Protein AF-A0A7V4ZEC0-F1 (afdb_monomer_lite)

Secondary structure (DSSP, 8-state):
---------------------TTSTTTHHHHHHHHTTS--HHHHHHHHHHHHHHHHHHHHHHHHHHHS-HHHHHHHHHHHHHHHHHHHHTS-GGGG-SS--HHHHHHTT-TTTHHHHHHHHHHHHHHHHHHSPTTSGGGSHHHHHHHHHHHHHHHHHHHHHHHHHHHH-S-SSGGGS-THHHHHHHH-HHHHHHHHHHHHHHHHHHHHHHHHHHHHHHHHHHHHHHHTT-

Foldseek 3Di:
DDDDDDDDDDDDDDPDPPDPPPDPPPPVVVVVVLVVQFDALVVLLVLLVVCLVVVLVVQLVVVCVVPVDNVVSCLLSVLLSLLLCCCSQPVDLCLLDPDQHPNLVVLCVPDPRSVVVSVVSCVLSVVVSVVDDRVPLLLQLLSVLVVSVVSVVVVCQVVVQVVCCVPPNHDPDPVPGPCVVVVCCVVCVSSVVSSSNSSSVSSVSNSVSRVCRSVVVVVVVVVCVVVVVD

pLDDT: mean 80.31, std 18.39, range [37.78, 98.38]

Structure (mmCIF, N/CA/C/O backbone):
data_AF-A0A7V4ZEC0-F1
#
_entry.id   AF-A0A7V4ZEC0-F1
#
loop_
_atom_site.group_PDB
_atom_site.id
_atom_site.type_symbol
_atom_site.label_atom_id
_atom_site.label_alt_id
_atom_site.label_comp_id
_atom_site.label_asym_id
_atom_site.label_entity_id
_atom_site.label_seq_id
_atom_site.pdbx_PDB_ins_code
_atom_site.Cartn_x
_atom_site.Cartn_y
_atom_site.Cartn_z
_atom_site.occupancy
_atom_site.B_iso_or_equiv
_atom_site.auth_seq_id
_atom_site.auth_comp_id
_atom_site.auth_asym_id
_atom_site.auth_atom_id
_atom_site.pdbx_PDB_model_num
ATOM 1 N N . MET A 1 1 ? -43.867 71.717 30.736 1.00 37.78 1 MET A N 1
ATOM 2 C CA . MET A 1 1 ? -44.108 71.552 29.288 1.00 37.78 1 MET A CA 1
ATOM 3 C C . MET A 1 1 ? -43.409 70.251 28.929 1.00 37.78 1 MET A C 1
ATOM 5 O O . MET A 1 1 ? -42.213 70.203 29.151 1.00 37.78 1 MET A O 1
ATOM 9 N N . GLU A 1 2 ? -44.020 69.117 28.600 1.00 39.91 2 GLU A N 1
ATOM 10 C CA . GLU A 1 2 ? -45.334 68.719 28.062 1.00 39.91 2 GLU A CA 1
ATOM 11 C C . GLU A 1 2 ? -45.609 67.288 28.6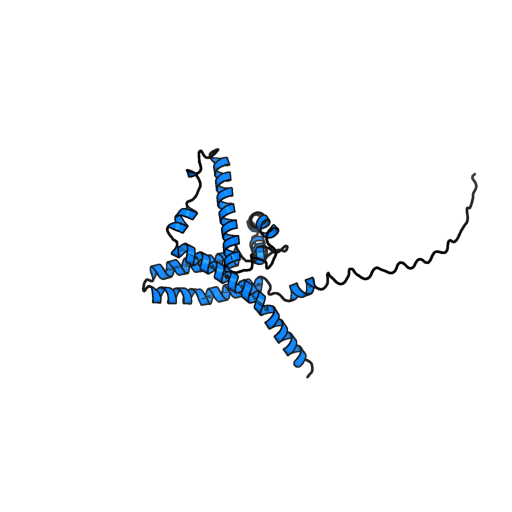04 1.00 39.91 2 GLU A C 1
ATOM 13 O O . GLU A 1 2 ? -44.699 66.469 28.660 1.00 39.91 2 GLU A O 1
ATOM 18 N N . THR A 1 3 ? -46.668 67.076 29.392 1.00 44.31 3 THR A N 1
ATOM 19 C CA . THR A 1 3 ? -47.901 66.308 29.074 1.00 44.31 3 THR A CA 1
ATOM 20 C C . THR A 1 3 ? -47.755 64.852 28.574 1.00 44.31 3 THR A C 1
ATOM 22 O O . THR A 1 3 ? -47.354 64.597 27.447 1.00 44.31 3 THR A O 1
ATOM 25 N N . CYS A 1 4 ? -48.217 63.937 29.444 1.00 39.97 4 CYS A N 1
ATOM 26 C CA . CYS A 1 4 ? -48.811 62.592 29.249 1.00 39.97 4 CYS A CA 1
ATOM 27 C C . CYS A 1 4 ? -49.657 62.421 27.950 1.00 39.97 4 CYS A C 1
ATOM 29 O O . CYS A 1 4 ? -50.153 63.441 27.469 1.00 39.97 4 CYS A O 1
ATOM 31 N N . PRO A 1 5 ? -49.968 61.190 27.448 1.00 55.31 5 PRO A N 1
ATOM 32 C CA . PRO A 1 5 ? -50.669 60.175 28.249 1.00 55.31 5 PRO A CA 1
ATOM 33 C C . PRO A 1 5 ? -50.403 58.673 27.989 1.00 55.31 5 PRO A C 1
ATOM 35 O O . PRO A 1 5 ? -50.049 58.201 26.913 1.00 55.31 5 PRO A O 1
ATOM 38 N N . THR A 1 6 ? -50.703 57.943 29.061 1.00 47.53 6 THR A N 1
ATOM 39 C CA . THR A 1 6 ? -51.197 56.570 29.220 1.00 47.53 6 THR A CA 1
ATOM 40 C C . THR A 1 6 ? -51.999 56.000 28.041 1.00 47.53 6 THR A C 1
ATOM 42 O O . THR A 1 6 ? -52.961 56.617 27.587 1.00 47.53 6 THR A O 1
ATOM 45 N N . L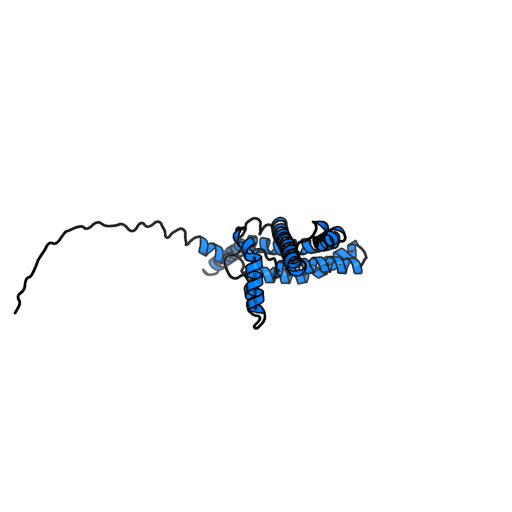EU A 1 7 ? -51.717 54.747 27.664 1.00 44.56 7 LEU A N 1
ATOM 46 C CA . LEU A 1 7 ? -52.670 53.887 26.956 1.00 44.56 7 LEU A CA 1
ATOM 47 C C . LEU A 1 7 ? -52.614 52.469 27.533 1.00 44.56 7 LEU A C 1
ATOM 49 O O . LEU A 1 7 ? -51.549 51.867 27.661 1.00 44.56 7 LEU A O 1
ATOM 53 N N . ALA A 1 8 ? -53.781 51.981 27.940 1.00 42.50 8 ALA A N 1
ATOM 54 C CA . ALA A 1 8 ? -53.987 50.736 28.658 1.00 42.50 8 ALA A CA 1
ATOM 55 C C . ALA A 1 8 ? -54.743 49.712 27.792 1.00 42.50 8 ALA A C 1
ATOM 57 O O . ALA A 1 8 ? -55.687 50.087 27.102 1.00 42.50 8 ALA A O 1
ATOM 58 N N . LEU A 1 9 ? -54.383 48.432 27.994 1.00 40.34 9 LEU A N 1
ATOM 59 C CA . LEU A 1 9 ? -55.163 47.188 27.796 1.00 40.34 9 LEU A CA 1
ATOM 60 C C . LEU A 1 9 ? -55.418 46.708 26.340 1.00 40.34 9 LEU A C 1
ATOM 62 O O . LEU A 1 9 ? -55.417 47.531 25.433 1.00 40.34 9 LEU A O 1
ATOM 66 N N . PRO A 1 10 ? -55.649 45.389 26.086 1.00 50.03 10 PRO A N 1
ATOM 67 C CA . PRO A 1 10 ? -56.066 44.349 27.035 1.00 50.03 10 PRO A CA 1
ATOM 68 C C . PRO A 1 10 ? -55.288 43.016 27.023 1.00 50.03 10 PRO A C 1
ATOM 70 O O . PRO A 1 10 ? -54.592 42.628 26.088 1.00 50.03 10 PRO A O 1
ATOM 73 N N . LEU A 1 11 ? -55.508 42.287 28.119 1.00 48.47 11 LEU A N 1
ATOM 74 C CA . LEU A 1 11 ? -55.229 40.871 28.332 1.00 48.47 11 LEU A CA 1
ATOM 75 C C . LEU A 1 11 ? -55.960 40.003 27.294 1.00 48.47 11 LEU A C 1
ATOM 77 O O . LEU A 1 11 ? -57.182 39.878 27.331 1.00 48.47 11 LEU A O 1
ATOM 81 N N . GLY A 1 12 ? -55.196 39.365 26.408 1.00 43.50 12 GLY A N 1
ATOM 82 C CA . GLY A 1 12 ? -55.663 38.313 25.508 1.00 43.50 12 GLY A CA 1
ATOM 83 C C . GLY A 1 12 ? -55.193 36.941 25.983 1.00 43.50 12 GLY A C 1
ATOM 84 O O . GLY A 1 12 ? -54.020 36.593 25.863 1.00 43.50 12 GLY A O 1
ATOM 85 N N . GLN A 1 13 ? -56.123 36.164 26.536 1.00 49.25 13 GLN A N 1
ATOM 86 C CA . GLN A 1 13 ? -55.972 34.737 26.809 1.00 49.25 13 GLN A CA 1
ATOM 87 C C . GLN A 1 13 ? -55.677 33.962 25.517 1.00 49.25 13 GLN A C 1
ATOM 89 O O . GLN A 1 13 ? -56.388 34.090 24.527 1.00 49.25 13 GLN A O 1
ATOM 94 N N . GLY A 1 14 ? -54.672 33.088 25.561 1.00 42.81 14 GLY A N 1
ATOM 95 C CA . GLY A 1 14 ? -54.347 32.188 24.457 1.00 42.81 14 GLY A CA 1
ATOM 96 C C . GLY A 1 14 ? -53.340 31.124 24.870 1.00 42.81 14 GLY A C 1
ATOM 97 O O . GLY A 1 14 ? -52.216 31.096 24.382 1.00 42.81 14 GLY A O 1
ATOM 98 N N . ARG A 1 15 ? -53.722 30.242 25.804 1.00 46.62 15 ARG A N 1
ATOM 99 C CA . ARG A 1 15 ? -52.971 29.012 26.106 1.00 46.62 15 ARG A CA 1
ATOM 100 C C . ARG A 1 15 ? -53.096 28.032 24.933 1.00 46.62 15 ARG A C 1
ATOM 102 O O . ARG A 1 15 ? -53.857 27.074 24.999 1.00 46.62 15 ARG A O 1
ATOM 109 N N . GLY A 1 16 ? -52.313 28.246 23.883 1.00 41.53 16 GLY A N 1
ATOM 110 C CA . GLY A 1 16 ? -51.978 27.209 22.915 1.00 41.53 16 GLY A CA 1
ATOM 111 C C . GLY A 1 16 ? -50.781 26.416 23.430 1.00 41.53 16 GLY A C 1
ATOM 112 O O . GLY A 1 16 ? -49.644 26.859 23.301 1.00 41.53 16 GLY A O 1
ATOM 113 N N . ARG A 1 17 ? -51.017 25.250 24.046 1.00 44.19 17 ARG A N 1
ATOM 114 C CA . ARG A 1 17 ? -49.956 24.263 24.302 1.00 44.19 17 ARG A CA 1
ATOM 115 C C . ARG A 1 17 ? -49.404 23.799 22.955 1.00 44.19 17 ARG A C 1
ATOM 117 O O . ARG A 1 17 ? -49.948 22.883 22.347 1.00 44.19 17 ARG A O 1
ATOM 124 N N . LEU A 1 18 ? -48.300 24.394 22.517 1.00 47.22 18 LEU A N 1
ATOM 125 C CA . LEU A 1 18 ? -47.420 23.760 21.547 1.00 47.22 18 LEU A CA 1
ATOM 126 C C . LEU A 1 18 ? -46.731 22.603 22.269 1.00 47.22 18 LEU A C 1
ATOM 128 O O . LEU A 1 18 ? -45.815 22.782 23.068 1.00 47.22 18 LEU A O 1
ATOM 132 N N . THR A 1 19 ? -47.237 21.397 22.037 1.00 49.97 19 THR A N 1
ATOM 133 C CA . THR A 1 19 ? -46.536 20.165 22.388 1.00 49.97 19 THR A CA 1
ATOM 134 C C . THR A 1 19 ? -45.169 20.181 21.703 1.00 49.97 19 THR A C 1
ATOM 136 O O . THR A 1 19 ? -45.129 20.342 20.479 1.00 49.97 19 THR A O 1
ATOM 139 N N . PRO A 1 20 ? -44.049 19.989 22.420 1.00 46.22 20 PRO A N 1
ATOM 140 C CA . PRO A 1 20 ? -42.772 19.807 21.756 1.00 46.22 20 PRO A CA 1
ATOM 141 C C . PRO A 1 20 ? -42.854 18.527 20.922 1.00 46.22 20 PRO A C 1
ATOM 143 O O . PRO A 1 20 ? -43.165 17.448 21.435 1.00 46.22 20 PRO A O 1
ATOM 146 N N . ARG A 1 21 ? -42.612 18.667 19.616 1.00 45.66 21 ARG A N 1
ATOM 147 C CA . ARG A 1 21 ? -42.541 17.576 18.643 1.00 45.66 21 ARG A CA 1
ATOM 148 C C . ARG A 1 21 ? -41.372 16.665 19.033 1.00 45.66 21 ARG A C 1
ATOM 150 O O . ARG A 1 21 ? -40.223 16.869 18.658 1.00 45.66 21 ARG A O 1
ATOM 157 N N . ARG A 1 22 ? -41.660 15.681 19.881 1.00 47.75 22 ARG A N 1
ATOM 158 C CA . ARG A 1 22 ? -40.707 14.717 20.437 1.00 47.75 22 ARG A CA 1
ATOM 159 C C . ARG A 1 22 ? -40.418 13.617 19.414 1.00 47.75 22 ARG A C 1
ATOM 161 O O . ARG A 1 22 ? -40.778 12.470 19.646 1.00 47.75 22 ARG A O 1
ATOM 168 N N . THR A 1 23 ? -39.785 13.947 18.289 1.00 49.44 23 THR A N 1
ATOM 169 C CA . THR A 1 23 ? -39.390 12.930 17.290 1.00 49.44 23 THR A CA 1
ATOM 170 C C . THR A 1 23 ? -38.022 13.127 16.634 1.00 49.44 23 THR A C 1
ATOM 172 O O . THR A 1 23 ? -37.676 12.326 15.777 1.00 49.44 23 THR A O 1
ATOM 175 N N . GLU A 1 24 ? -37.185 14.078 17.062 1.00 45.03 24 GLU A N 1
ATOM 176 C CA . GLU A 1 24 ? -35.842 14.250 16.455 1.00 45.03 24 GLU A CA 1
ATOM 177 C C . GLU A 1 24 ? -34.677 13.713 17.308 1.00 45.03 24 GLU A C 1
ATOM 179 O O . GLU A 1 24 ? -33.583 13.479 16.805 1.00 45.03 24 GLU A O 1
ATOM 184 N N . GLY A 1 25 ? -34.904 13.382 18.583 1.00 41.50 25 GLY A N 1
ATOM 185 C CA . GLY A 1 25 ? -33.830 12.951 19.494 1.00 41.50 25 GLY A CA 1
ATOM 186 C C . GLY A 1 25 ? -33.380 11.485 19.389 1.00 41.50 25 GLY A C 1
ATOM 187 O O . GLY A 1 25 ? -32.482 11.081 20.124 1.00 41.50 25 GLY A O 1
ATOM 188 N N . LYS A 1 26 ? -33.999 10.652 18.538 1.00 39.69 26 LYS A N 1
ATOM 189 C CA . LYS A 1 26 ? -33.720 9.197 18.501 1.00 39.69 26 LYS A CA 1
ATOM 190 C C . LYS A 1 26 ? -32.805 8.727 17.367 1.00 39.69 26 LYS A C 1
ATOM 192 O O . LYS A 1 26 ? -32.310 7.607 17.462 1.00 39.69 26 LYS A O 1
ATOM 197 N N . MET A 1 27 ? -32.525 9.546 16.349 1.00 40.19 27 MET A N 1
ATOM 198 C CA . MET A 1 27 ? -31.599 9.150 15.271 1.00 40.19 27 MET A CA 1
ATOM 199 C C . MET A 1 27 ? -30.127 9.429 15.599 1.00 40.19 27 MET A C 1
ATOM 201 O O . MET A 1 27 ? -29.287 8.586 15.310 1.00 40.19 27 MET A O 1
ATOM 205 N N . GLN A 1 28 ? -29.796 10.516 16.305 1.00 41.59 28 GLN A N 1
ATOM 206 C CA . GLN A 1 28 ? -28.389 10.846 16.603 1.00 41.59 28 GLN A CA 1
ATOM 207 C C . GLN A 1 28 ? -27.719 9.940 17.651 1.00 41.59 28 GLN A C 1
ATOM 209 O O . GLN A 1 28 ? -26.493 9.898 17.741 1.00 41.59 28 GLN A O 1
ATOM 214 N N . HIS A 1 29 ? -28.492 9.200 18.452 1.00 37.97 29 HIS A N 1
ATOM 215 C CA . HIS A 1 29 ? -27.921 8.369 19.515 1.00 37.97 29 HIS A CA 1
ATOM 216 C C . HIS A 1 29 ? -27.506 6.964 19.042 1.00 37.97 29 HIS A C 1
ATOM 218 O O . HIS A 1 29 ? -26.736 6.300 19.738 1.00 37.97 29 HIS A O 1
ATOM 224 N N . ARG A 1 30 ? -27.988 6.508 17.873 1.00 40.25 30 ARG A N 1
ATOM 225 C CA . ARG A 1 30 ? -27.655 5.183 17.317 1.00 40.25 30 ARG A CA 1
ATOM 226 C C . ARG A 1 30 ? -26.299 5.162 16.603 1.00 40.25 30 ARG A C 1
ATOM 228 O O . ARG A 1 30 ? -25.601 4.156 16.692 1.00 40.25 30 ARG A O 1
ATOM 235 N N . ASP A 1 31 ? -25.885 6.274 15.997 1.00 46.34 31 ASP A N 1
ATOM 236 C CA . ASP A 1 31 ? -24.588 6.349 15.307 1.00 46.34 31 ASP A CA 1
ATOM 237 C C . ASP A 1 31 ? -23.403 6.397 16.275 1.00 46.34 31 ASP A C 1
ATOM 239 O O . ASP A 1 31 ? -22.434 5.656 16.103 1.00 46.34 31 ASP A O 1
ATOM 243 N N . ARG A 1 32 ? -23.513 7.155 17.376 1.00 41.44 32 ARG A N 1
ATOM 244 C CA . ARG A 1 32 ? -22.423 7.284 18.365 1.00 41.44 32 ARG A CA 1
ATOM 245 C C . ARG A 1 32 ? -22.106 5.999 19.131 1.00 41.44 32 ARG A C 1
ATOM 247 O O . ARG A 1 32 ? -21.043 5.889 19.739 1.00 41.44 32 ARG A O 1
ATOM 254 N N . THR A 1 33 ? -23.019 5.026 19.155 1.00 43.25 33 THR A N 1
ATOM 255 C CA . THR A 1 33 ? -22.739 3.721 19.770 1.00 43.25 33 THR A CA 1
ATOM 256 C C . THR A 1 33 ? -21.960 2.797 18.842 1.00 43.25 33 THR A C 1
ATOM 258 O O . THR A 1 33 ? -21.224 1.958 19.348 1.00 43.25 33 THR A O 1
ATOM 261 N N . SER A 1 34 ? -22.072 2.964 17.517 1.00 48.91 34 SER A N 1
ATOM 262 C CA . SER A 1 34 ? -21.313 2.152 16.555 1.00 48.91 34 SER A CA 1
ATOM 263 C C . SER A 1 34 ? -19.821 2.508 16.568 1.00 48.91 34 SER A C 1
ATOM 265 O O . SER A 1 34 ? -18.975 1.616 16.580 1.00 48.91 34 SER A O 1
ATOM 267 N N . GLU A 1 35 ? -19.499 3.796 16.717 1.00 50.47 35 GLU A N 1
ATOM 268 C CA . GLU A 1 35 ? -18.131 4.329 16.785 1.00 50.47 35 GLU A CA 1
ATOM 269 C C . GLU A 1 35 ? -17.351 3.800 18.001 1.00 50.47 35 GLU A C 1
ATOM 271 O O . GLU A 1 35 ? -16.173 3.467 17.913 1.00 50.47 35 GLU A O 1
ATOM 276 N N . LYS A 1 36 ? -18.033 3.596 19.138 1.00 54.41 36 LYS A N 1
ATOM 277 C CA . LYS A 1 36 ? -17.445 2.965 20.336 1.00 54.41 36 LYS A CA 1
ATOM 278 C C . LYS A 1 36 ? -17.215 1.454 20.205 1.00 54.41 36 LYS A C 1
ATOM 280 O O . LYS A 1 36 ? -16.623 0.860 21.105 1.00 54.41 36 LYS A O 1
ATOM 285 N N . THR A 1 37 ? -17.691 0.824 19.132 1.00 67.44 37 THR A N 1
ATOM 286 C CA . THR A 1 37 ? -17.610 -0.632 18.921 1.00 67.44 37 THR A CA 1
ATOM 287 C C . THR A 1 37 ? -16.660 -1.046 17.803 1.00 67.44 37 THR A C 1
ATOM 289 O O . THR A 1 37 ? -16.655 -2.219 17.442 1.00 67.44 37 THR A O 1
ATOM 292 N N . MET A 1 38 ? -15.846 -0.129 17.275 1.00 71.94 38 MET A N 1
ATOM 293 C CA . MET A 1 38 ? -14.824 -0.428 16.268 1.00 71.94 38 MET A CA 1
ATOM 294 C C . MET A 1 38 ? -13.419 -0.402 16.885 1.00 71.94 38 MET A C 1
ATOM 296 O O . MET A 1 38 ? -13.203 0.297 17.885 1.00 71.94 38 MET A O 1
ATOM 300 N N . PRO A 1 39 ? -12.449 -1.151 16.336 1.00 81.94 39 PRO A N 1
ATOM 301 C CA . PRO A 1 39 ? -11.057 -0.937 16.682 1.00 81.94 39 PRO A CA 1
ATOM 302 C C . PRO A 1 39 ? -10.638 0.474 16.258 1.00 81.94 39 PRO A C 1
ATOM 304 O O . PRO A 1 39 ? -11.094 1.017 15.263 1.00 81.94 39 PRO A O 1
ATOM 307 N N . SER A 1 40 ? -9.752 1.096 17.031 1.00 84.88 40 SER A N 1
ATOM 308 C CA . SER A 1 40 ? -9.133 2.350 16.583 1.00 84.88 40 SER A CA 1
ATOM 309 C C . SER A 1 40 ? -8.108 2.071 15.479 1.00 84.88 40 SER A C 1
ATOM 311 O O . SER A 1 40 ? -7.475 1.014 15.506 1.00 84.88 40 SER A O 1
ATOM 313 N N . GLY A 1 41 ? -7.801 3.051 14.622 1.00 83.00 41 GLY A N 1
ATOM 314 C CA . GLY A 1 41 ? -6.706 2.941 13.640 1.00 83.00 41 GLY A CA 1
ATOM 315 C C . GLY A 1 41 ? -5.353 2.525 14.249 1.00 83.00 41 GLY A C 1
ATOM 316 O O . GLY A 1 41 ? -4.539 1.862 13.614 1.00 83.00 41 GLY A O 1
ATOM 317 N N . LYS A 1 42 ? -5.111 2.816 15.540 1.00 86.69 42 LYS A N 1
ATOM 318 C CA . LYS A 1 42 ? -3.925 2.322 16.271 1.00 86.69 42 LYS A CA 1
ATOM 319 C C . LYS A 1 42 ? -3.920 0.796 16.431 1.00 86.69 42 LYS A C 1
ATOM 321 O O . LYS A 1 42 ? -2.851 0.197 16.477 1.00 86.69 42 LYS A O 1
ATOM 326 N N . ILE A 1 43 ? -5.089 0.182 16.590 1.00 89.12 43 ILE A N 1
ATOM 327 C CA . ILE A 1 43 ? -5.248 -1.269 16.722 1.00 89.12 43 ILE A CA 1
ATOM 328 C C . ILE A 1 43 ? -5.063 -1.936 15.362 1.00 89.12 43 ILE A C 1
ATOM 330 O O . ILE A 1 43 ? -4.265 -2.865 15.289 1.00 89.12 43 ILE A O 1
ATOM 334 N N . HIS A 1 44 ? -5.696 -1.422 14.301 1.00 90.06 44 HIS A N 1
ATOM 335 C CA . HIS A 1 44 ? -5.488 -1.912 12.931 1.00 90.06 44 HIS A CA 1
ATOM 336 C C . HIS A 1 44 ? -4.002 -1.901 12.557 1.00 90.06 44 HIS A C 1
ATOM 338 O O . HIS A 1 44 ? -3.436 -2.933 12.202 1.00 90.06 44 HIS A O 1
ATOM 344 N N . GLN A 1 45 ? -3.331 -0.770 12.791 1.00 89.62 45 GLN A N 1
ATOM 345 C CA . GLN A 1 45 ? -1.898 -0.637 12.546 1.00 89.62 45 GLN A CA 1
ATOM 346 C C . GLN A 1 45 ? -1.065 -1.678 13.317 1.00 89.62 45 GLN A C 1
ATOM 348 O O . GLN A 1 45 ? -0.173 -2.295 12.746 1.00 89.62 45 GLN A O 1
ATOM 353 N N . ARG A 1 46 ? -1.353 -1.905 14.606 1.00 92.12 46 ARG A N 1
ATOM 354 C CA . ARG A 1 46 ? -0.628 -2.896 15.425 1.00 92.12 46 ARG A CA 1
ATOM 355 C C . ARG A 1 46 ? -0.833 -4.328 14.942 1.00 92.12 46 ARG A C 1
ATOM 357 O O . ARG A 1 46 ? 0.090 -5.129 15.039 1.00 92.12 46 ARG A O 1
ATOM 364 N N . ILE A 1 47 ? -2.033 -4.655 14.464 1.00 93.12 47 ILE A N 1
ATOM 365 C CA . ILE A 1 47 ? -2.324 -5.969 13.880 1.00 93.12 47 ILE A CA 1
ATOM 366 C C . ILE A 1 47 ? -1.476 -6.162 12.623 1.00 93.12 47 ILE A C 1
ATOM 368 O O . ILE A 1 47 ? -0.806 -7.185 12.508 1.00 93.12 47 ILE A O 1
ATOM 372 N N . ASN A 1 48 ? -1.435 -5.162 11.739 1.00 93.38 48 ASN A N 1
ATOM 373 C CA . ASN A 1 48 ? -0.602 -5.216 10.541 1.00 93.38 48 ASN A CA 1
ATOM 374 C C . ASN A 1 48 ? 0.889 -5.311 10.882 1.00 93.38 48 ASN A C 1
ATOM 376 O O . ASN A 1 48 ? 1.583 -6.138 10.309 1.00 93.38 48 ASN A O 1
ATOM 380 N N . GLU A 1 49 ? 1.390 -4.543 11.853 1.00 93.31 49 GLU A N 1
ATOM 381 C CA . GLU A 1 49 ? 2.788 -4.626 12.305 1.00 93.31 49 GLU A CA 1
ATOM 382 C C . GLU A 1 49 ? 3.144 -6.012 12.865 1.00 93.31 49 GLU A C 1
ATOM 384 O O . GLU A 1 49 ? 4.197 -6.561 12.541 1.00 93.31 49 GLU A O 1
ATOM 389 N N . ALA A 1 50 ? 2.263 -6.603 13.679 1.00 94.69 50 ALA A N 1
ATOM 390 C CA . ALA A 1 50 ? 2.467 -7.945 14.217 1.00 94.69 50 ALA A CA 1
ATOM 391 C C . ALA A 1 50 ? 2.447 -9.008 13.108 1.00 94.69 50 ALA A C 1
ATOM 393 O O . ALA A 1 50 ? 3.300 -9.896 13.080 1.00 94.69 50 ALA A O 1
ATOM 394 N N . ALA A 1 51 ? 1.504 -8.899 12.171 1.00 94.12 51 ALA A N 1
ATOM 395 C CA . ALA A 1 51 ? 1.436 -9.785 11.021 1.00 94.12 51 ALA A CA 1
ATOM 396 C C . ALA A 1 51 ? 2.657 -9.619 10.109 1.00 94.12 51 ALA A C 1
ATOM 398 O O . ALA A 1 51 ? 3.191 -10.609 9.634 1.00 94.12 51 ALA A O 1
ATOM 399 N N . LEU A 1 52 ? 3.169 -8.404 9.928 1.00 93.19 52 LEU A N 1
ATOM 400 C CA . LEU A 1 52 ? 4.376 -8.147 9.149 1.00 93.19 52 LEU A CA 1
ATOM 401 C C . LEU A 1 52 ? 5.595 -8.835 9.775 1.00 93.19 52 LEU A C 1
ATOM 403 O O . LEU A 1 52 ? 6.360 -9.484 9.064 1.00 93.19 52 LEU A O 1
ATOM 407 N N . ALA A 1 53 ? 5.744 -8.765 11.100 1.00 93.62 53 ALA A N 1
ATOM 408 C CA . ALA A 1 53 ? 6.837 -9.424 11.814 1.00 93.62 53 ALA A CA 1
ATOM 409 C C . ALA A 1 53 ? 6.790 -10.961 11.709 1.00 93.62 53 ALA A C 1
ATOM 411 O O . ALA A 1 53 ? 7.837 -11.600 11.628 1.00 93.62 53 ALA A O 1
ATOM 412 N N . LEU A 1 54 ? 5.591 -11.554 11.699 1.00 94.25 54 LEU A N 1
ATOM 413 C CA . LEU A 1 54 ? 5.412 -13.009 11.667 1.00 94.25 54 LEU A CA 1
ATOM 414 C C . LEU A 1 54 ? 5.360 -13.572 10.242 1.00 94.25 54 LEU A C 1
ATOM 416 O O . LEU A 1 54 ? 6.034 -14.549 9.934 1.00 94.25 54 LEU A O 1
ATOM 420 N N . CYS A 1 55 ? 4.573 -12.962 9.359 1.00 93.50 55 CYS A N 1
ATOM 421 C CA . CYS A 1 55 ? 4.290 -13.489 8.029 1.00 93.50 55 CYS A CA 1
ATOM 422 C C . CYS A 1 55 ? 5.438 -13.263 7.043 1.00 93.50 55 CYS A C 1
ATOM 424 O O . CYS A 1 55 ? 5.599 -14.081 6.146 1.00 93.50 55 CYS A O 1
ATOM 426 N N . THR A 1 56 ? 6.259 -12.219 7.202 1.00 94.19 56 THR A N 1
ATOM 427 C CA . THR A 1 56 ? 7.398 -11.963 6.298 1.00 94.19 56 THR A CA 1
ATOM 428 C C . THR A 1 56 ? 8.435 -13.097 6.308 1.00 94.19 56 THR A C 1
ATOM 430 O O . THR A 1 56 ? 8.715 -13.636 5.236 1.00 94.19 56 THR A O 1
ATOM 433 N N . PRO A 1 57 ? 8.989 -13.535 7.462 1.00 96.75 57 PRO A N 1
ATOM 434 C CA . PRO A 1 57 ? 9.933 -14.655 7.474 1.00 96.75 57 PRO A CA 1
ATOM 435 C C . PRO A 1 57 ? 9.280 -15.970 7.034 1.00 96.75 57 PRO A C 1
ATOM 437 O O . PRO A 1 57 ? 9.927 -16.775 6.368 1.00 96.75 57 PRO A O 1
ATOM 440 N N . THR A 1 58 ? 7.994 -16.181 7.342 1.00 95.44 58 THR A N 1
ATOM 441 C CA . THR A 1 58 ? 7.250 -17.351 6.854 1.00 95.44 58 THR A CA 1
ATOM 442 C C . THR A 1 58 ? 7.104 -17.335 5.332 1.00 95.44 58 THR A C 1
ATOM 444 O O . THR A 1 58 ? 7.386 -18.344 4.693 1.00 95.44 58 THR A O 1
ATOM 447 N N . ALA A 1 59 ? 6.719 -16.206 4.733 1.00 95.81 59 ALA A N 1
ATOM 448 C CA . ALA A 1 59 ? 6.592 -16.055 3.284 1.00 95.81 59 ALA A CA 1
ATOM 449 C C . ALA A 1 59 ? 7.937 -16.258 2.575 1.00 95.81 59 ALA A C 1
ATOM 451 O O . ALA A 1 59 ? 7.994 -16.970 1.570 1.00 95.81 59 ALA A O 1
ATOM 452 N N . PHE A 1 60 ? 9.021 -15.721 3.142 1.00 98.06 60 PHE A N 1
ATOM 453 C CA . PHE A 1 60 ? 10.374 -15.966 2.651 1.00 98.06 60 PHE A CA 1
ATOM 454 C C . PHE A 1 60 ? 10.728 -17.456 2.686 1.00 98.06 60 PHE A C 1
ATOM 456 O O . PHE A 1 60 ? 11.096 -18.018 1.657 1.00 98.06 60 PHE A O 1
ATOM 463 N N . ALA A 1 61 ? 10.574 -18.110 3.842 1.00 98.00 61 ALA A N 1
ATOM 464 C CA . ALA A 1 61 ? 10.919 -19.520 4.009 1.00 98.00 61 ALA A CA 1
ATOM 465 C C . ALA A 1 61 ? 10.109 -20.432 3.074 1.00 98.00 61 ALA A C 1
ATOM 467 O O . ALA A 1 61 ? 10.672 -21.343 2.473 1.00 98.00 61 ALA A O 1
ATOM 468 N N . LEU A 1 62 ? 8.808 -20.166 2.910 1.00 97.25 62 LEU A N 1
ATOM 469 C CA . LEU A 1 62 ? 7.944 -20.918 1.997 1.00 97.25 62 LEU A CA 1
ATOM 470 C C . LEU A 1 62 ? 8.332 -20.710 0.532 1.00 97.25 62 LEU A C 1
ATOM 472 O O . LEU A 1 62 ? 8.390 -21.678 -0.221 1.00 97.25 62 LEU A O 1
ATOM 476 N N . THR A 1 63 ? 8.624 -19.470 0.131 1.00 97.31 63 THR A N 1
ATOM 477 C CA . THR A 1 63 ? 9.043 -19.172 -1.245 1.00 97.31 63 THR A CA 1
ATOM 478 C C . THR A 1 63 ? 10.385 -19.826 -1.542 1.00 97.31 63 THR A C 1
ATOM 480 O O . THR A 1 63 ? 10.517 -20.502 -2.556 1.00 97.31 63 THR A O 1
ATOM 483 N N . TRP A 1 64 ? 11.352 -19.705 -0.628 1.00 98.38 64 TRP A N 1
ATOM 484 C CA . TRP A 1 64 ? 12.659 -20.339 -0.771 1.00 98.38 64 TRP A CA 1
ATOM 485 C C . TRP A 1 64 ? 12.544 -21.863 -0.838 1.00 98.38 64 TRP A C 1
ATOM 487 O O . TRP A 1 64 ? 13.150 -22.476 -1.711 1.00 98.38 64 TRP A O 1
ATOM 497 N N . TYR A 1 65 ? 11.723 -22.475 0.017 1.00 98.06 65 TYR A N 1
ATOM 498 C CA . TYR A 1 65 ? 11.466 -23.913 -0.040 1.00 98.06 65 TYR A CA 1
ATOM 499 C C . TYR A 1 65 ? 10.865 -24.338 -1.390 1.00 98.06 65 TYR A C 1
ATOM 501 O O . TYR A 1 65 ? 11.277 -25.346 -1.958 1.00 98.06 65 TYR A O 1
ATOM 509 N N . ALA A 1 66 ? 9.924 -23.558 -1.928 1.00 97.69 66 ALA A N 1
ATOM 510 C CA . ALA A 1 66 ? 9.240 -23.876 -3.177 1.00 97.69 66 ALA A CA 1
ATOM 511 C C . ALA A 1 66 ? 10.118 -23.698 -4.426 1.00 97.69 66 ALA A C 1
ATOM 513 O O . ALA A 1 66 ? 9.951 -24.437 -5.394 1.00 97.69 66 ALA A O 1
ATOM 514 N N . THR A 1 67 ? 11.031 -22.724 -4.432 1.00 97.56 67 THR A N 1
ATOM 515 C CA . THR A 1 67 ? 11.839 -22.399 -5.619 1.00 97.56 67 THR A CA 1
ATOM 516 C C . THR A 1 67 ? 13.273 -22.896 -5.541 1.00 97.56 67 THR A C 1
ATOM 518 O O . THR A 1 67 ? 13.947 -22.955 -6.564 1.00 97.56 67 THR A O 1
ATOM 521 N N . SER A 1 68 ? 13.757 -23.234 -4.341 1.00 97.56 68 SER A N 1
ATOM 522 C CA . SER A 1 68 ? 15.179 -23.474 -4.050 1.00 97.56 68 SER A CA 1
ATOM 523 C C . SER A 1 68 ? 16.106 -22.324 -4.480 1.00 97.56 68 SER A C 1
ATOM 525 O O . SER A 1 68 ? 17.316 -22.505 -4.583 1.00 97.56 68 SER A O 1
ATOM 527 N N . ASP A 1 69 ? 15.551 -21.126 -4.685 1.00 98.12 69 ASP A N 1
ATOM 528 C CA . ASP A 1 69 ? 16.264 -19.931 -5.127 1.00 98.12 69 ASP A CA 1
ATOM 529 C C . ASP A 1 69 ? 16.108 -18.830 -4.073 1.00 98.12 69 ASP A C 1
ATOM 531 O O . ASP A 1 69 ? 15.036 -18.244 -3.897 1.00 98.12 69 ASP A O 1
ATOM 535 N N . VAL A 1 70 ? 17.203 -18.565 -3.356 1.00 98.12 70 VAL A N 1
ATOM 536 C CA . VAL A 1 70 ? 17.262 -17.551 -2.296 1.00 98.12 70 VAL A CA 1
ATOM 537 C C . VAL A 1 70 ? 17.068 -16.144 -2.860 1.00 98.12 70 VAL A C 1
ATOM 539 O O . VAL A 1 70 ? 16.396 -15.330 -2.229 1.00 98.12 70 VAL A O 1
ATOM 542 N N . ALA A 1 71 ? 17.642 -15.843 -4.028 1.00 98.06 71 ALA A N 1
ATOM 543 C CA . ALA A 1 71 ? 17.573 -14.509 -4.615 1.00 98.06 71 ALA A CA 1
ATOM 544 C C . ALA A 1 71 ? 16.139 -14.193 -5.048 1.00 98.06 71 ALA A C 1
ATOM 546 O O . ALA A 1 71 ? 15.599 -13.150 -4.678 1.00 98.06 71 ALA A O 1
ATOM 547 N N . TYR A 1 72 ? 15.489 -15.138 -5.729 1.00 97.62 72 TYR A N 1
ATOM 548 C CA . TYR A 1 72 ? 14.083 -15.011 -6.101 1.00 97.62 72 TYR A CA 1
ATOM 549 C C . TYR A 1 72 ? 13.165 -14.917 -4.871 1.00 97.62 72 TYR A C 1
ATOM 551 O O . TYR A 1 72 ? 12.257 -14.086 -4.830 1.00 97.62 72 TYR A O 1
ATOM 559 N N . ALA A 1 73 ? 13.415 -15.720 -3.829 1.00 98.19 73 ALA A N 1
ATOM 560 C CA . ALA A 1 73 ? 12.626 -15.672 -2.598 1.00 98.19 73 ALA A CA 1
ATOM 561 C C . ALA A 1 73 ? 12.744 -14.326 -1.865 1.00 98.19 73 ALA A C 1
ATOM 563 O O . ALA A 1 73 ? 11.734 -13.805 -1.378 1.00 98.19 73 ALA A O 1
ATOM 564 N N . LEU A 1 74 ? 13.951 -13.750 -1.810 1.00 98.06 74 LEU A N 1
ATOM 565 C CA . LEU A 1 74 ? 14.186 -12.407 -1.272 1.00 98.06 74 LEU A CA 1
ATOM 566 C C . LEU A 1 74 ? 13.459 -11.345 -2.097 1.00 98.06 74 LEU A C 1
ATOM 568 O O . LEU A 1 74 ? 12.810 -10.476 -1.520 1.00 98.06 74 LEU A O 1
ATOM 572 N N . GLU A 1 75 ? 13.540 -11.425 -3.426 1.00 97.88 75 GLU A N 1
ATOM 573 C CA . GLU A 1 75 ? 12.899 -10.470 -4.328 1.00 97.88 75 GLU A CA 1
ATOM 574 C C . GLU A 1 75 ? 11.376 -10.462 -4.139 1.00 97.88 75 GLU A C 1
ATOM 576 O O . GLU A 1 75 ? 10.799 -9.432 -3.788 1.00 97.88 75 GLU A O 1
ATOM 581 N N . ILE A 1 76 ? 10.720 -11.615 -4.301 1.00 98.12 76 ILE A N 1
ATOM 582 C CA . ILE A 1 76 ? 9.258 -11.740 -4.195 1.00 98.12 76 ILE A CA 1
ATOM 583 C C . ILE A 1 76 ? 8.759 -11.349 -2.804 1.00 98.12 76 ILE A C 1
ATOM 585 O O . ILE A 1 76 ? 7.792 -10.592 -2.679 1.00 98.12 76 ILE A O 1
ATOM 589 N N . THR A 1 77 ? 9.437 -11.806 -1.750 1.00 97.81 77 THR A N 1
ATOM 590 C CA . THR A 1 77 ? 9.057 -11.440 -0.380 1.00 97.81 77 THR A CA 1
ATOM 591 C C . THR A 1 77 ? 9.281 -9.952 -0.119 1.00 97.81 77 THR A C 1
ATOM 593 O O . THR A 1 77 ? 8.471 -9.324 0.559 1.00 97.81 77 THR A O 1
ATOM 596 N N . GLY A 1 78 ? 10.328 -9.359 -0.697 1.00 97.94 78 GLY A N 1
ATOM 597 C CA . GLY A 1 78 ? 10.591 -7.924 -0.635 1.00 97.94 78 GLY A CA 1
ATOM 598 C C . GLY A 1 78 ? 9.466 -7.095 -1.256 1.00 97.94 78 GLY A C 1
ATOM 599 O O . GLY A 1 78 ? 9.008 -6.130 -0.642 1.00 97.94 78 GLY A O 1
ATOM 600 N N . TYR A 1 79 ? 8.958 -7.501 -2.424 1.00 98.06 79 TYR A N 1
ATOM 601 C CA . TYR A 1 79 ? 7.802 -6.849 -3.048 1.00 98.06 79 TYR A CA 1
ATOM 602 C C . TYR A 1 79 ? 6.527 -7.007 -2.213 1.00 98.06 79 TYR A C 1
ATOM 604 O O . TYR A 1 79 ? 5.835 -6.015 -1.984 1.00 98.06 79 TYR A O 1
ATOM 612 N N . ALA A 1 80 ? 6.239 -8.205 -1.694 1.00 97.88 80 ALA A N 1
ATOM 613 C CA . ALA A 1 80 ? 5.089 -8.421 -0.813 1.00 97.88 80 ALA A CA 1
ATOM 614 C C . ALA A 1 80 ? 5.169 -7.587 0.476 1.00 97.88 80 ALA A C 1
ATOM 616 O O . ALA A 1 80 ? 4.188 -6.959 0.878 1.00 97.88 80 ALA A O 1
ATOM 617 N N . LEU A 1 81 ? 6.350 -7.506 1.090 1.00 97.31 81 LEU A N 1
ATOM 618 C CA . LEU A 1 81 ? 6.598 -6.655 2.251 1.00 97.31 81 LEU A CA 1
ATOM 619 C C . LEU A 1 81 ? 6.350 -5.179 1.922 1.00 97.31 81 LEU A C 1
ATOM 621 O O . LEU A 1 81 ? 5.670 -4.484 2.677 1.00 97.31 81 LEU A O 1
ATOM 625 N N . ALA A 1 82 ? 6.870 -4.700 0.790 1.00 97.31 82 ALA A N 1
ATOM 626 C CA . ALA A 1 82 ? 6.662 -3.327 0.347 1.00 97.31 82 ALA A CA 1
ATOM 627 C C . ALA A 1 82 ? 5.172 -3.012 0.132 1.00 97.31 82 ALA A C 1
ATOM 629 O O . ALA A 1 82 ? 4.719 -1.943 0.539 1.00 97.31 82 ALA A O 1
ATOM 630 N N . GLY A 1 83 ? 4.402 -3.944 -0.435 1.00 96.81 83 GLY A N 1
ATOM 631 C CA . GLY A 1 83 ? 2.952 -3.808 -0.595 1.00 96.81 83 GLY A CA 1
ATOM 632 C C . GLY A 1 83 ? 2.213 -3.752 0.739 1.00 96.81 83 GLY A C 1
ATOM 633 O O . GLY A 1 83 ? 1.382 -2.875 0.965 1.00 96.81 83 GLY A O 1
ATOM 634 N N . MET A 1 84 ? 2.577 -4.621 1.683 1.00 95.88 84 MET A N 1
ATOM 635 C CA . MET A 1 84 ? 1.976 -4.628 3.019 1.00 95.88 84 MET A CA 1
ATOM 636 C C . MET A 1 84 ? 2.271 -3.336 3.796 1.00 95.88 84 MET A C 1
ATOM 638 O O . MET A 1 84 ? 1.386 -2.786 4.457 1.00 95.88 84 MET A O 1
ATOM 642 N N . LEU A 1 85 ? 3.502 -2.819 3.702 1.00 95.94 85 LEU A N 1
ATOM 643 C CA . LEU A 1 85 ? 3.884 -1.525 4.275 1.00 95.94 85 LEU A CA 1
ATOM 644 C C . LEU A 1 85 ? 3.098 -0.378 3.631 1.00 95.94 85 LEU A C 1
ATOM 646 O O . LEU A 1 85 ? 2.639 0.521 4.338 1.00 95.94 85 LEU A O 1
ATOM 650 N N . PHE A 1 86 ? 2.928 -0.420 2.309 1.00 95.56 86 PHE A N 1
ATOM 651 C CA . PHE A 1 86 ? 2.171 0.577 1.563 1.00 95.56 86 PHE A CA 1
ATOM 652 C C . PHE A 1 86 ? 0.696 0.601 1.983 1.00 95.56 86 PHE A C 1
ATOM 654 O O . PHE A 1 86 ? 0.205 1.657 2.382 1.00 95.56 86 PHE A O 1
ATOM 661 N N . GLY A 1 87 ? 0.024 -0.553 2.016 1.00 92.94 87 GLY A N 1
ATOM 662 C CA . GLY A 1 87 ? -1.353 -0.663 2.510 1.00 92.94 87 GLY A CA 1
ATOM 663 C C . GLY A 1 87 ? -1.499 -0.221 3.968 1.00 92.94 87 GLY A C 1
ATOM 664 O O . GLY A 1 87 ? -2.433 0.485 4.317 1.00 92.94 87 GLY A O 1
ATOM 665 N N . THR A 1 88 ? -0.524 -0.533 4.827 1.00 92.00 88 THR A N 1
ATOM 666 C CA . THR A 1 88 ? -0.596 -0.190 6.261 1.00 92.00 88 THR A CA 1
ATOM 667 C C . THR A 1 88 ? -0.383 1.297 6.554 1.00 92.00 88 THR A C 1
ATOM 669 O O . THR A 1 88 ? -0.942 1.822 7.518 1.00 92.00 88 THR A O 1
ATOM 672 N N . TYR A 1 89 ? 0.481 1.977 5.796 1.00 91.19 89 TYR A N 1
ATOM 673 C CA . TYR A 1 89 ? 0.913 3.340 6.130 1.00 91.19 89 TYR A CA 1
ATOM 674 C C . TYR A 1 89 ? 0.514 4.408 5.122 1.00 91.19 89 TYR A C 1
ATOM 676 O O . TYR A 1 89 ? 0.611 5.587 5.459 1.00 91.19 89 TYR A O 1
ATOM 684 N N . PHE A 1 90 ? 0.111 4.036 3.910 1.00 91.06 90 PHE A N 1
ATOM 685 C CA . PHE A 1 90 ? -0.189 4.990 2.846 1.00 91.06 90 PHE A CA 1
ATOM 686 C C . PHE A 1 90 ? -1.579 4.801 2.242 1.00 91.06 90 PHE A C 1
ATOM 688 O O . PHE A 1 90 ? -2.259 5.803 2.055 1.00 91.06 90 PHE A O 1
ATOM 695 N N . ALA A 1 91 ? -1.991 3.562 1.961 1.00 90.44 91 ALA A N 1
ATOM 696 C CA . ALA A 1 91 ? -3.232 3.219 1.257 1.00 90.44 91 ALA A CA 1
ATOM 697 C C . ALA A 1 91 ? -4.218 2.408 2.128 1.00 90.44 91 ALA A C 1
ATOM 699 O O . ALA A 1 91 ? -4.852 1.475 1.646 1.00 90.44 91 ALA A O 1
ATOM 700 N N . ASP A 1 92 ? -4.344 2.763 3.408 1.00 87.38 92 ASP A N 1
ATOM 701 C CA . ASP A 1 92 ? -5.206 2.058 4.374 1.00 87.38 92 ASP A CA 1
ATOM 702 C C . ASP A 1 92 ? -6.708 2.266 4.056 1.00 87.38 92 ASP A C 1
ATOM 704 O O . ASP A 1 92 ? -7.083 3.328 3.541 1.00 87.38 92 ASP A O 1
ATOM 708 N N . PRO A 1 93 ? -7.609 1.306 4.354 1.00 83.75 93 PRO A N 1
ATOM 709 C CA . PRO A 1 93 ? -9.035 1.436 4.056 1.00 83.75 93 PRO A CA 1
ATOM 710 C C . PRO A 1 93 ? -9.723 2.639 4.706 1.00 83.75 93 PRO A C 1
ATOM 712 O O . PRO A 1 93 ? -10.667 3.158 4.116 1.00 83.75 93 PRO A O 1
ATOM 715 N N . ASP A 1 94 ? -9.218 3.120 5.846 1.00 84.44 94 ASP A N 1
ATOM 716 C CA . ASP A 1 94 ? -9.768 4.251 6.611 1.00 84.44 94 ASP A CA 1
ATOM 717 C C . ASP A 1 94 ? -9.581 5.626 5.940 1.00 84.44 94 ASP A C 1
ATOM 719 O O . ASP A 1 94 ? -10.042 6.640 6.460 1.00 84.44 94 ASP A O 1
ATOM 723 N N . LEU A 1 95 ? -8.937 5.703 4.772 1.00 81.56 95 LEU A N 1
ATOM 724 C CA . LEU A 1 95 ? -8.799 6.957 4.012 1.00 81.56 95 LEU A CA 1
ATOM 725 C C . LEU A 1 95 ? -10.129 7.537 3.513 1.00 81.56 95 LEU A C 1
ATOM 727 O O . LEU A 1 95 ? -10.155 8.654 3.006 1.00 81.56 95 LEU A O 1
ATOM 731 N N . ASP A 1 96 ? -11.219 6.784 3.634 1.00 76.12 96 ASP A N 1
ATOM 732 C CA . ASP A 1 96 ? -12.579 7.217 3.323 1.00 76.12 96 ASP A CA 1
ATOM 733 C C . ASP A 1 96 ? -13.336 7.811 4.528 1.00 76.12 96 ASP A C 1
ATOM 735 O O . ASP A 1 96 ? -14.536 8.074 4.434 1.00 76.12 96 ASP A O 1
ATOM 739 N N . GLN A 1 97 ? -12.655 8.031 5.657 1.00 76.75 97 GLN A N 1
ATOM 740 C CA . GLN A 1 97 ? -13.235 8.642 6.851 1.00 76.75 97 GLN A CA 1
ATOM 741 C C . GLN A 1 97 ? -13.219 10.178 6.797 1.00 76.75 97 GLN A C 1
ATOM 743 O O . GLN A 1 97 ? -12.252 10.803 6.373 1.00 76.75 97 GLN A O 1
ATOM 748 N N . ASP A 1 98 ? -14.275 10.798 7.334 1.00 68.25 98 ASP A N 1
ATOM 749 C CA . ASP A 1 98 ? -14.413 12.264 7.426 1.00 68.25 98 ASP A CA 1
ATOM 750 C C . ASP A 1 98 ? -13.562 12.905 8.546 1.00 68.25 98 ASP A C 1
ATOM 752 O O . ASP A 1 98 ? -13.573 14.125 8.733 1.00 68.25 98 ASP A O 1
ATOM 756 N N . HIS A 1 99 ? -12.851 12.099 9.338 1.00 75.56 99 HIS A N 1
ATOM 757 C CA . HIS A 1 99 ? -12.030 12.555 10.458 1.00 75.56 99 HIS A CA 1
ATOM 758 C C . HIS A 1 99 ? -10.551 12.253 10.231 1.00 75.56 99 HIS A C 1
ATOM 760 O O . HIS A 1 99 ? -10.190 11.421 9.408 1.00 75.56 99 HIS A O 1
ATOM 766 N N . ILE A 1 100 ? -9.690 12.926 11.005 1.00 78.31 100 ILE A N 1
ATOM 767 C CA . ILE A 1 100 ? -8.240 12.788 10.854 1.00 78.31 100 ILE A CA 1
ATOM 768 C C . ILE A 1 100 ? -7.831 11.332 11.080 1.00 78.31 100 ILE A C 1
ATOM 770 O O . ILE A 1 100 ? -7.910 10.829 12.207 1.00 78.31 100 ILE A O 1
ATOM 774 N N . THR A 1 101 ? -7.329 10.693 10.029 1.00 82.75 101 THR A N 1
ATOM 775 C CA . THR A 1 101 ? -6.910 9.293 10.079 1.00 82.75 101 THR A CA 1
ATOM 776 C C . THR A 1 101 ? -5.613 9.134 10.870 1.00 82.75 101 THR A C 1
ATOM 778 O O . THR A 1 101 ? -4.862 10.083 11.146 1.00 82.75 101 THR A O 1
ATOM 781 N N . ARG A 1 102 ? -5.284 7.891 11.239 1.00 84.81 102 ARG A N 1
ATOM 782 C CA . ARG A 1 102 ? -4.017 7.591 11.921 1.00 84.81 102 ARG A CA 1
ATOM 783 C C . ARG A 1 102 ? -2.803 7.989 11.074 1.00 84.81 102 ARG A C 1
ATOM 785 O O . ARG A 1 102 ? -1.808 8.471 11.632 1.00 84.81 102 ARG A O 1
ATOM 792 N N . THR A 1 103 ? -2.893 7.788 9.765 1.00 83.00 103 THR A N 1
ATOM 793 C CA . THR A 1 103 ? -1.861 8.136 8.785 1.00 83.00 103 THR A CA 1
ATOM 794 C C . THR A 1 103 ? -1.647 9.644 8.741 1.00 83.00 103 THR A C 1
ATOM 796 O O . THR A 1 103 ? -0.533 10.122 8.966 1.00 83.00 103 THR A O 1
ATOM 799 N N . GLU A 1 104 ? -2.724 10.413 8.608 1.00 83.31 104 GLU A N 1
ATOM 800 C CA . GLU A 1 104 ? -2.680 11.876 8.628 1.00 83.31 104 GLU A CA 1
ATOM 801 C C . GLU A 1 104 ? -2.113 12.428 9.940 1.00 83.31 104 GLU A C 1
ATOM 803 O O . GLU A 1 104 ? -1.222 13.283 9.942 1.00 83.31 104 GLU A O 1
ATOM 808 N N . ALA A 1 105 ? -2.561 11.889 11.078 1.00 84.62 105 ALA A N 1
ATOM 809 C CA . ALA A 1 105 ? -2.068 12.276 12.396 1.00 84.62 105 ALA A CA 1
ATOM 810 C C . ALA A 1 105 ? -0.570 11.993 12.585 1.00 84.62 105 ALA A C 1
ATOM 812 O O . ALA A 1 105 ? 0.063 12.617 13.440 1.00 84.62 105 ALA A O 1
ATOM 813 N N . ARG A 1 106 ? 0.010 11.043 11.839 1.00 85.31 106 ARG A N 1
ATOM 814 C CA . ARG A 1 106 ? 1.453 10.774 11.847 1.00 85.31 106 ARG A CA 1
ATOM 815 C C . ARG A 1 106 ? 2.207 11.788 11.001 1.00 85.31 106 ARG A C 1
ATOM 817 O O . ARG A 1 106 ? 3.187 12.342 11.494 1.00 85.31 106 ARG A O 1
ATOM 824 N N . ILE A 1 107 ? 1.742 12.038 9.778 1.00 84.69 107 ILE A N 1
ATOM 825 C CA . ILE A 1 107 ? 2.373 12.982 8.846 1.00 84.69 107 ILE A CA 1
ATOM 826 C C . ILE A 1 107 ? 2.454 14.374 9.492 1.00 84.69 107 ILE A C 1
ATOM 828 O O . ILE A 1 107 ? 3.522 14.980 9.534 1.00 84.69 107 ILE A O 1
ATOM 832 N N . ARG A 1 108 ? 1.369 14.828 10.134 1.00 86.12 108 ARG A N 1
ATOM 833 C CA . ARG A 1 108 ? 1.299 16.137 10.812 1.00 86.12 108 ARG A CA 1
ATOM 834 C C . ARG A 1 108 ? 2.295 16.341 11.957 1.00 86.12 108 ARG A C 1
ATOM 836 O O . ARG A 1 108 ? 2.516 17.481 12.350 1.00 86.12 108 ARG A O 1
ATOM 843 N N . ARG A 1 109 ? 2.878 15.279 12.524 1.00 87.88 109 ARG A N 1
ATOM 844 C CA . ARG A 1 109 ? 3.828 15.389 13.653 1.00 87.88 109 ARG A CA 1
ATOM 845 C C . ARG A 1 109 ? 5.216 15.865 13.232 1.00 87.88 109 ARG A C 1
ATOM 847 O O . ARG A 1 109 ? 6.028 16.160 14.100 1.00 87.88 109 ARG A O 1
ATOM 854 N N . TRP A 1 110 ? 5.506 15.903 11.933 1.00 86.31 110 TRP A N 1
ATOM 855 C CA . TRP A 1 110 ? 6.820 16.289 11.433 1.00 86.31 110 TRP A CA 1
ATOM 856 C C . TRP A 1 110 ? 6.899 17.824 11.368 1.00 86.31 110 TRP A C 1
ATOM 858 O O . TRP A 1 110 ? 6.139 18.436 10.622 1.00 86.31 110 TRP A O 1
ATOM 868 N N . PRO A 1 111 ? 7.788 18.476 12.136 1.00 75.31 111 PRO A N 1
ATOM 869 C CA . PRO A 1 111 ? 7.672 19.907 12.435 1.00 75.31 111 PRO A CA 1
ATOM 870 C C . PRO A 1 111 ? 7.871 20.833 11.228 1.00 75.31 111 PRO A C 1
ATOM 872 O O . PRO A 1 111 ? 7.265 21.896 11.177 1.00 75.31 111 PRO A O 1
ATOM 875 N N . ILE A 1 112 ? 8.692 20.439 10.251 1.00 86.19 112 ILE A N 1
ATOM 876 C CA . ILE A 1 112 ? 9.028 21.283 9.089 1.00 86.19 112 ILE A CA 1
ATOM 877 C C . ILE A 1 112 ? 8.287 20.810 7.836 1.00 86.19 112 ILE A C 1
ATOM 879 O O . ILE A 1 112 ? 7.700 21.600 7.104 1.00 86.19 112 ILE A O 1
ATOM 883 N N . VAL A 1 113 ? 8.282 19.499 7.602 1.00 88.44 113 VAL A N 1
ATOM 884 C CA . VAL A 1 113 ? 7.729 18.900 6.377 1.00 88.44 113 VAL A CA 1
ATOM 885 C C . VAL A 1 113 ? 6.336 18.306 6.572 1.00 88.44 113 VAL A C 1
ATOM 887 O O . VAL A 1 113 ? 5.660 17.989 5.601 1.00 88.44 113 VAL A O 1
ATOM 890 N N . GLY A 1 114 ? 5.870 18.159 7.812 1.00 88.25 114 GLY A N 1
ATOM 891 C CA . GLY A 1 114 ? 4.630 17.446 8.105 1.00 88.25 114 GLY A CA 1
ATOM 892 C C . GLY A 1 114 ? 3.385 18.177 7.641 1.00 88.25 114 GLY A C 1
ATOM 893 O O . GLY A 1 114 ? 2.489 17.543 7.101 1.00 88.25 114 GLY A O 1
ATOM 894 N N . LEU A 1 115 ? 3.325 19.503 7.798 1.00 88.00 115 LEU A N 1
ATOM 895 C CA . LEU A 1 115 ? 2.193 20.289 7.306 1.00 88.00 115 LEU A CA 1
ATOM 896 C C . LEU A 1 115 ? 2.059 20.243 5.772 1.00 88.00 115 LEU A C 1
ATOM 898 O O . LEU A 1 115 ? 0.973 19.890 5.314 1.00 88.00 115 LEU A O 1
ATOM 902 N N . PRO A 1 116 ? 3.101 20.539 4.964 1.00 89.25 116 PRO A N 1
ATOM 903 C CA . PRO A 1 116 ? 2.970 20.469 3.509 1.00 89.25 116 PRO A CA 1
ATOM 904 C C . PRO A 1 116 ? 2.695 19.044 3.017 1.00 89.25 116 PRO A C 1
ATOM 906 O O . PRO A 1 116 ? 1.851 18.866 2.142 1.00 89.25 116 PRO A O 1
ATOM 909 N N . LEU A 1 117 ? 3.326 18.022 3.611 1.00 88.44 117 LEU A N 1
ATOM 910 C CA . LEU A 1 117 ? 3.041 16.625 3.269 1.00 88.44 117 LEU A CA 1
ATOM 911 C C . LEU A 1 117 ? 1.611 16.225 3.632 1.00 88.44 117 LEU A C 1
ATOM 913 O O . LEU A 1 117 ? 0.961 15.539 2.854 1.00 88.44 117 LEU A O 1
ATOM 917 N N . TYR A 1 118 ? 1.102 16.669 4.782 1.00 88.44 118 TYR A N 1
ATOM 918 C CA . TYR A 1 118 ? -0.281 16.427 5.182 1.00 88.44 118 TYR A CA 1
ATOM 919 C C . TYR A 1 118 ? -1.258 17.082 4.207 1.00 88.44 118 TYR A C 1
ATOM 921 O O . TYR A 1 118 ? -2.184 16.425 3.749 1.00 88.44 118 TYR A O 1
ATOM 929 N N . VAL A 1 119 ? -1.039 18.351 3.852 1.00 87.69 119 VAL A N 1
ATOM 930 C CA . VAL A 1 119 ? -1.901 19.059 2.896 1.00 87.69 119 VAL A CA 1
ATOM 931 C C . VAL A 1 119 ? -1.882 18.361 1.537 1.00 87.69 119 VAL A C 1
ATOM 933 O O . VAL A 1 119 ? -2.943 18.118 0.971 1.00 87.69 119 VAL A O 1
ATOM 936 N N . ALA A 1 120 ? -0.704 17.974 1.040 1.00 89.25 120 ALA A N 1
ATOM 937 C CA . ALA A 1 120 ? -0.584 17.221 -0.205 1.00 89.25 120 ALA A CA 1
ATOM 938 C C . ALA A 1 120 ? -1.310 15.868 -0.131 1.00 89.25 120 ALA A C 1
ATOM 940 O O . ALA A 1 120 ? -2.030 15.511 -1.058 1.00 89.25 120 ALA A O 1
ATOM 941 N N . PHE A 1 121 ? -1.164 15.147 0.984 1.00 89.62 121 PHE A N 1
ATOM 942 C CA . PHE A 1 121 ? -1.820 13.863 1.220 1.00 89.62 121 PHE A CA 1
ATOM 943 C C . PHE A 1 121 ? -3.348 13.992 1.238 1.00 89.62 121 PHE A C 1
ATOM 945 O O . PHE A 1 121 ? -4.035 13.231 0.562 1.00 89.62 121 PHE A O 1
ATOM 952 N N . VAL A 1 122 ? -3.881 14.990 1.948 1.00 87.94 122 VAL A N 1
ATOM 953 C CA . VAL A 1 122 ? -5.324 15.258 2.002 1.00 87.94 122 VAL A CA 1
ATOM 954 C C . VAL A 1 122 ? -5.851 15.650 0.628 1.00 87.94 122 VAL A C 1
ATOM 956 O O . VAL A 1 122 ? -6.848 15.095 0.189 1.00 87.94 122 VAL A O 1
ATOM 959 N N . ILE A 1 123 ? -5.183 16.559 -0.089 1.00 89.62 123 ILE A N 1
ATOM 960 C CA . ILE A 1 123 ? -5.592 16.946 -1.451 1.00 89.62 123 ILE A CA 1
ATOM 961 C C . ILE A 1 123 ? -5.598 15.727 -2.375 1.00 89.62 123 ILE A C 1
ATOM 963 O O . ILE A 1 123 ? -6.522 15.566 -3.172 1.00 89.62 123 ILE A O 1
ATOM 967 N N . PHE A 1 124 ? -4.585 14.868 -2.252 1.00 91.12 124 PHE A N 1
ATOM 968 C CA . PHE A 1 124 ? -4.483 13.649 -3.035 1.00 91.12 124 PHE A CA 1
ATOM 969 C C . PHE A 1 124 ? -5.627 12.678 -2.737 1.00 91.12 124 PHE A C 1
ATOM 971 O O . PHE A 1 124 ? -6.194 12.159 -3.683 1.00 91.12 124 PHE A O 1
ATOM 978 N N . TRP A 1 125 ? -6.010 12.434 -1.483 1.00 91.50 125 TRP A N 1
ATOM 979 C CA . TRP A 1 125 ? -7.054 11.448 -1.155 1.00 91.50 125 TRP A CA 1
ATOM 980 C C . TRP A 1 125 ? -8.479 12.013 -1.100 1.00 91.50 125 TRP A C 1
ATOM 982 O O . TRP A 1 125 ? -9.440 11.250 -1.180 1.00 91.50 125 TRP A O 1
ATOM 992 N N . TYR A 1 126 ? -8.652 13.333 -1.032 1.00 90.44 126 TYR A N 1
ATOM 993 C CA . TYR A 1 126 ? -9.964 13.974 -0.900 1.00 90.44 126 TYR A CA 1
ATOM 994 C C . TYR A 1 126 ? -10.989 13.567 -1.979 1.00 90.44 126 TYR A C 1
ATOM 996 O O . TYR A 1 126 ? -12.135 13.272 -1.625 1.00 90.44 126 TYR A O 1
ATOM 1004 N N . PRO A 1 127 ? -10.637 13.495 -3.283 1.00 90.62 127 PRO A N 1
ATOM 1005 C CA . PRO A 1 127 ? -11.579 13.050 -4.308 1.00 90.62 127 PRO A CA 1
ATOM 1006 C C . PRO A 1 127 ? -12.048 11.610 -4.090 1.00 90.62 127 PRO A C 1
ATOM 1008 O O . PRO A 1 127 ? -13.230 11.322 -4.275 1.00 90.62 127 PRO A O 1
ATOM 1011 N N . TYR A 1 128 ? -11.130 10.733 -3.674 1.00 89.88 128 TYR A N 1
ATOM 1012 C CA . TYR A 1 128 ? -11.419 9.337 -3.368 1.00 89.88 128 TYR A CA 1
ATOM 1013 C C . TYR A 1 128 ? -12.376 9.237 -2.173 1.00 89.88 128 TYR A C 1
ATOM 1015 O O . TYR A 1 128 ? -13.468 8.688 -2.319 1.00 89.88 128 TYR A O 1
ATOM 1023 N N . ALA A 1 129 ? -12.031 9.872 -1.047 1.00 88.31 129 ALA A N 1
ATOM 1024 C CA . ALA A 1 129 ? -12.831 9.854 0.179 1.00 88.31 129 ALA A CA 1
ATOM 1025 C C . ALA A 1 129 ? -14.272 10.341 -0.052 1.00 88.31 129 ALA A C 1
ATOM 1027 O O . ALA A 1 129 ? -15.225 9.743 0.434 1.00 88.31 129 ALA A O 1
ATOM 1028 N N . LYS A 1 130 ? -14.455 11.381 -0.878 1.00 89.06 130 LYS A N 1
ATOM 1029 C CA . LYS A 1 130 ? -15.779 11.929 -1.209 1.00 89.06 130 LYS A CA 1
ATOM 1030 C C . LYS A 1 130 ? -16.661 10.970 -2.024 1.00 89.06 130 LYS A C 1
ATOM 1032 O O . LYS A 1 130 ? -17.886 11.084 -1.984 1.00 89.06 130 LYS A O 1
ATOM 1037 N N . GLN A 1 131 ? -16.063 10.083 -2.818 1.00 87.75 131 GLN A N 1
ATOM 1038 C CA . GLN A 1 131 ? -16.786 9.167 -3.709 1.00 87.75 131 GLN A CA 1
ATOM 1039 C C . GLN A 1 131 ? -17.072 7.812 -3.058 1.00 87.75 131 GLN A C 1
ATOM 1041 O O . GLN A 1 131 ? -18.037 7.137 -3.428 1.00 87.75 131 GLN A O 1
ATOM 1046 N N . THR A 1 132 ? -16.254 7.403 -2.093 1.00 85.88 132 THR A N 1
ATOM 1047 C CA . THR A 1 132 ? -16.385 6.118 -1.412 1.00 85.88 132 THR A CA 1
ATOM 1048 C C . THR A 1 132 ? -17.174 6.255 -0.120 1.00 85.88 132 THR A C 1
ATOM 1050 O O . THR A 1 132 ? -16.913 7.129 0.694 1.00 85.88 132 THR A O 1
ATOM 1053 N N . ARG A 1 133 ? -18.131 5.353 0.109 1.00 84.12 133 ARG A N 1
ATOM 1054 C CA . ARG A 1 133 ? -18.759 5.227 1.430 1.00 84.12 133 ARG A CA 1
ATOM 1055 C C . ARG A 1 133 ? -17.819 4.463 2.355 1.00 84.12 133 ARG A C 1
ATOM 1057 O O . ARG A 1 133 ? -17.372 3.383 1.964 1.00 84.12 133 ARG A O 1
ATOM 1064 N N . HIS A 1 134 ? -17.633 4.962 3.575 1.00 80.19 134 HIS A N 1
ATOM 1065 C CA . HIS A 1 134 ? -16.951 4.222 4.632 1.00 80.19 134 HIS A CA 1
ATOM 1066 C C . HIS A 1 134 ? -17.578 2.828 4.792 1.00 80.19 134 HIS A C 1
ATOM 1068 O O . HIS A 1 134 ? -18.806 2.697 4.860 1.00 80.19 134 HIS A O 1
ATOM 1074 N N . ARG A 1 135 ? -16.741 1.781 4.787 1.00 80.88 135 ARG A N 1
ATOM 1075 C CA . ARG A 1 135 ? -17.146 0.356 4.799 1.00 80.88 135 ARG A CA 1
ATOM 1076 C C . ARG A 1 135 ? -17.918 -0.138 3.568 1.00 80.88 135 ARG A C 1
ATOM 1078 O O . ARG A 1 135 ? -18.590 -1.169 3.619 1.00 80.88 135 ARG A O 1
ATOM 1085 N N . GLY A 1 136 ? -17.822 0.585 2.455 1.00 84.62 136 GLY A N 1
ATOM 1086 C CA . GLY A 1 136 ? -18.312 0.161 1.147 1.00 84.62 136 GLY A CA 1
ATOM 1087 C C . GLY A 1 136 ? -17.329 -0.764 0.423 1.00 84.62 136 GLY A C 1
ATOM 1088 O O . GLY A 1 136 ? -16.660 -1.602 1.024 1.00 84.62 136 GLY A O 1
ATOM 1089 N N . LEU A 1 137 ? -17.216 -0.597 -0.898 1.00 86.44 137 LEU A N 1
ATOM 1090 C CA . LEU A 1 137 ? -16.295 -1.381 -1.735 1.00 86.44 137 LEU A CA 1
ATOM 1091 C C . LEU A 1 137 ? -14.816 -1.193 -1.344 1.00 86.44 137 LEU A C 1
ATOM 1093 O O . LEU A 1 137 ? -14.020 -2.108 -1.529 1.00 86.44 137 LEU A O 1
ATOM 1097 N N . SER A 1 138 ? -14.463 -0.048 -0.750 1.00 85.31 138 SER A N 1
ATOM 1098 C CA . SER A 1 138 ? -13.121 0.264 -0.233 1.00 85.31 138 SER A CA 1
ATOM 1099 C C . SER A 1 138 ? -12.646 -0.701 0.864 1.00 85.31 138 SER A C 1
ATOM 1101 O O . SER A 1 138 ? -11.442 -0.901 1.015 1.00 85.31 138 SER A O 1
ATOM 1103 N N . HIS A 1 139 ? -13.573 -1.311 1.609 1.00 86.88 139 HIS A N 1
ATOM 1104 C CA . HIS A 1 139 ? -13.307 -2.254 2.704 1.00 86.88 139 HIS A CA 1
ATOM 1105 C C . HIS A 1 139 ? -13.485 -3.723 2.281 1.00 86.88 139 HIS A C 1
ATOM 1107 O O . HIS A 1 139 ? -13.604 -4.625 3.111 1.00 86.88 139 HIS A O 1
ATOM 1113 N N . GLN A 1 140 ? -13.549 -3.999 0.977 1.00 90.12 140 GLN A N 1
ATOM 1114 C CA . GLN A 1 140 ? -13.395 -5.355 0.460 1.00 90.12 140 GLN A CA 1
ATOM 1115 C C . GLN A 1 140 ? -11.917 -5.552 0.125 1.00 90.12 140 GLN A C 1
ATOM 1117 O O . GLN A 1 140 ? -11.432 -4.785 -0.691 1.00 90.12 140 GLN A O 1
ATOM 1122 N N . PRO A 1 141 ? -11.192 -6.538 0.684 1.00 87.06 141 PRO A N 1
ATOM 1123 C CA . PRO A 1 141 ? -9.731 -6.571 0.583 1.00 87.06 141 PRO A CA 1
ATOM 1124 C C . PRO A 1 141 ? -9.219 -6.467 -0.855 1.00 87.06 141 PRO A C 1
ATOM 1126 O O . PRO A 1 141 ? -8.578 -5.493 -1.203 1.00 87.06 141 PRO A O 1
ATOM 1129 N N . VAL A 1 142 ? -9.621 -7.380 -1.740 1.00 92.56 142 VAL A N 1
ATOM 1130 C CA . VAL A 1 142 ? -9.144 -7.360 -3.133 1.00 92.56 142 VAL A CA 1
ATOM 1131 C C . VAL A 1 142 ? -9.703 -6.169 -3.917 1.00 92.56 142 VAL A C 1
ATOM 1133 O O . VAL A 1 142 ? -8.959 -5.434 -4.556 1.00 92.56 142 VAL A O 1
ATOM 1136 N N . ILE A 1 143 ? -11.021 -5.958 -3.884 1.00 93.19 143 ILE A N 1
ATOM 1137 C CA . ILE A 1 143 ? -11.674 -4.924 -4.704 1.00 93.19 143 ILE A CA 1
ATOM 1138 C C . ILE A 1 143 ? -11.267 -3.519 -4.236 1.00 93.19 143 ILE A C 1
ATOM 1140 O O . ILE A 1 143 ? -10.964 -2.662 -5.058 1.00 93.19 143 ILE A O 1
ATOM 1144 N N . GLY A 1 144 ? -11.214 -3.297 -2.928 1.00 91.38 144 GLY A N 1
ATOM 1145 C CA . GLY A 1 144 ? -10.782 -2.058 -2.295 1.00 91.38 144 GLY A CA 1
ATOM 1146 C C . GLY A 1 144 ? -9.323 -1.729 -2.588 1.00 91.38 144 GLY A C 1
ATOM 1147 O O . GLY A 1 144 ? -9.057 -0.603 -3.010 1.00 91.38 144 GLY A O 1
ATOM 1148 N N . THR A 1 145 ? -8.407 -2.704 -2.464 1.00 93.88 145 THR A N 1
ATOM 1149 C CA . THR A 1 145 ? -7.009 -2.541 -2.898 1.00 93.88 145 THR A CA 1
ATOM 1150 C C . THR A 1 145 ? -6.966 -2.096 -4.360 1.00 93.88 145 THR A C 1
ATOM 1152 O O . THR A 1 145 ? -6.405 -1.053 -4.683 1.00 93.88 145 THR A O 1
ATOM 1155 N N . LEU A 1 146 ? -7.626 -2.829 -5.264 1.00 94.31 146 LEU A N 1
ATOM 1156 C CA . LEU A 1 146 ? -7.598 -2.513 -6.695 1.00 94.31 146 LEU A CA 1
ATOM 1157 C C . LEU A 1 146 ? -8.192 -1.133 -7.017 1.00 94.31 146 LEU A C 1
ATOM 1159 O O . LEU A 1 146 ? -7.684 -0.448 -7.904 1.00 94.31 146 LEU A O 1
ATOM 1163 N N . LEU A 1 147 ? -9.227 -0.696 -6.295 1.00 93.69 147 LEU A N 1
ATOM 1164 C CA . LEU A 1 147 ? -9.792 0.647 -6.442 1.00 93.69 147 LEU A CA 1
ATOM 1165 C C . LEU A 1 147 ? -8.798 1.734 -6.012 1.00 93.69 147 LEU A C 1
ATOM 1167 O O . LEU A 1 147 ? -8.629 2.712 -6.742 1.00 93.69 147 LEU A O 1
ATOM 1171 N N . ARG A 1 148 ? -8.109 1.562 -4.876 1.00 93.75 148 ARG A N 1
ATOM 1172 C CA . ARG A 1 148 ? -7.061 2.494 -4.422 1.00 93.75 148 ARG A CA 1
ATOM 1173 C C . ARG A 1 148 ? -5.884 2.531 -5.391 1.00 93.75 148 ARG A C 1
ATOM 1175 O O . ARG A 1 148 ? -5.437 3.612 -5.766 1.00 93.75 148 ARG A O 1
ATOM 1182 N N . LEU A 1 149 ? -5.432 1.376 -5.869 1.00 93.88 149 LEU A N 1
ATOM 1183 C CA . LEU A 1 149 ? -4.353 1.289 -6.852 1.00 93.88 149 LEU A CA 1
ATOM 1184 C C . LEU A 1 149 ? -4.722 1.911 -8.192 1.00 93.88 149 LEU A C 1
ATOM 1186 O O . LEU A 1 149 ? -3.926 2.656 -8.763 1.00 93.88 149 LEU A O 1
ATOM 1190 N N . GLY A 1 150 ? -5.939 1.662 -8.674 1.00 93.44 150 GLY A N 1
ATOM 1191 C CA . GLY A 1 150 ? -6.468 2.303 -9.872 1.00 93.44 150 GLY A CA 1
ATOM 1192 C C . GLY A 1 150 ? -6.544 3.822 -9.717 1.00 93.44 150 GLY A C 1
ATOM 1193 O O . GLY A 1 150 ? -6.153 4.549 -10.629 1.00 93.44 150 GLY A O 1
ATOM 1194 N N . TYR A 1 151 ? -6.973 4.301 -8.546 1.00 93.62 151 TYR A N 1
ATOM 1195 C CA . TYR A 1 151 ? -6.993 5.723 -8.212 1.00 93.62 151 TYR A CA 1
ATOM 1196 C C . TYR A 1 151 ? -5.590 6.345 -8.249 1.00 93.62 151 TYR A C 1
ATOM 1198 O O . TYR A 1 151 ? -5.375 7.346 -8.935 1.00 93.62 151 TYR A O 1
ATOM 1206 N N . ILE A 1 152 ? -4.621 5.720 -7.573 1.00 92.69 152 ILE A N 1
ATOM 1207 C CA . ILE A 1 152 ? -3.222 6.162 -7.542 1.00 92.69 152 ILE A CA 1
ATOM 1208 C C . ILE A 1 152 ? -2.634 6.197 -8.957 1.00 92.69 152 ILE A C 1
ATOM 1210 O O . ILE A 1 152 ? -2.052 7.204 -9.366 1.00 92.69 152 ILE A O 1
ATOM 1214 N N . LEU A 1 153 ? -2.815 5.121 -9.726 1.00 91.19 153 LEU A N 1
ATOM 1215 C CA . LEU A 1 153 ? -2.328 5.017 -11.098 1.00 91.19 153 LEU A CA 1
ATOM 1216 C C . LEU A 1 153 ? -2.920 6.117 -11.986 1.00 91.19 153 LEU A C 1
ATOM 1218 O O . LEU A 1 153 ? -2.177 6.797 -12.695 1.00 91.19 153 LEU A O 1
ATOM 1222 N N . LEU A 1 154 ? -4.238 6.325 -11.927 1.00 91.06 154 LEU A N 1
ATOM 1223 C CA . LEU A 1 154 ? -4.917 7.368 -12.693 1.00 91.06 154 LEU A CA 1
ATOM 1224 C C . LEU A 1 154 ? -4.385 8.756 -12.330 1.00 91.06 154 LEU A C 1
ATOM 1226 O O . LEU A 1 154 ? -4.073 9.544 -13.224 1.00 91.06 154 LEU A O 1
ATOM 1230 N N . PHE A 1 155 ? -4.237 9.042 -11.035 1.00 91.00 155 PHE A N 1
ATOM 1231 C CA . PHE A 1 155 ? -3.692 10.313 -10.576 1.00 91.00 155 PHE A CA 1
ATOM 1232 C C . PHE A 1 155 ? -2.286 10.550 -11.132 1.00 91.00 155 PHE A C 1
ATOM 1234 O O . PHE A 1 155 ? -2.027 11.616 -11.687 1.00 91.00 155 PHE A O 1
ATOM 1241 N N . PHE A 1 156 ? -1.384 9.565 -11.046 1.00 87.62 156 PHE A N 1
ATOM 1242 C CA . PHE A 1 156 ? -0.019 9.707 -11.560 1.00 87.62 156 PHE A CA 1
ATOM 1243 C C . PHE A 1 156 ? 0.027 9.898 -13.077 1.00 87.62 156 PHE A C 1
ATOM 1245 O O . PHE A 1 156 ? 0.799 10.730 -13.558 1.00 87.62 156 PHE A O 1
ATOM 1252 N N . LEU A 1 157 ? -0.810 9.182 -13.833 1.00 87.25 157 LEU A N 1
ATOM 1253 C CA . LEU A 1 157 ? -0.905 9.356 -15.283 1.00 87.25 157 LEU A CA 1
ATOM 1254 C C . LEU A 1 157 ? -1.366 10.775 -15.643 1.00 87.25 157 LEU A C 1
ATOM 1256 O O . LEU A 1 157 ? -0.750 11.424 -16.492 1.00 87.25 157 LEU A O 1
ATOM 1260 N N . VAL A 1 158 ? -2.400 11.288 -14.968 1.00 88.31 158 VAL A N 1
ATOM 1261 C CA . VAL A 1 158 ? -2.917 12.647 -15.188 1.00 88.31 158 VAL A CA 1
ATOM 1262 C C . VAL A 1 158 ? -1.889 13.699 -14.769 1.00 88.31 158 VAL A C 1
ATOM 1264 O O . VAL A 1 158 ? -1.554 14.576 -15.566 1.00 88.31 158 VAL A O 1
ATOM 1267 N N . ALA A 1 159 ? -1.341 13.594 -13.557 1.00 87.75 159 ALA A N 1
ATOM 1268 C CA . ALA A 1 159 ? -0.374 14.545 -13.018 1.00 87.75 159 ALA A CA 1
ATOM 1269 C C . ALA A 1 159 ? 0.898 14.616 -13.873 1.00 87.75 159 ALA A C 1
ATOM 1271 O O . ALA A 1 159 ? 1.377 15.710 -14.169 1.00 87.75 159 ALA A O 1
ATOM 1272 N N . ASN A 1 160 ? 1.421 13.473 -14.330 1.00 84.88 160 ASN A N 1
ATOM 1273 C CA . ASN A 1 160 ? 2.579 13.458 -15.219 1.00 84.88 160 ASN A CA 1
ATOM 1274 C C . ASN A 1 160 ? 2.258 14.078 -16.585 1.00 84.88 160 ASN A C 1
ATOM 1276 O O . ASN A 1 160 ? 3.046 14.877 -17.086 1.00 84.88 160 ASN A O 1
ATOM 1280 N N . THR A 1 161 ? 1.091 13.767 -17.160 1.00 84.25 161 THR A N 1
ATOM 1281 C CA . THR A 1 161 ? 0.660 14.341 -18.444 1.00 84.25 161 THR A CA 1
ATOM 1282 C C . THR A 1 161 ? 0.556 15.865 -18.361 1.00 84.25 161 THR A C 1
ATOM 1284 O O . THR A 1 161 ? 1.094 16.566 -19.218 1.00 84.25 161 THR A O 1
ATOM 1287 N N . ILE A 1 162 ? -0.070 16.391 -17.302 1.00 88.12 162 ILE A N 1
ATOM 1288 C CA . ILE A 1 162 ? -0.173 17.836 -17.059 1.00 88.12 162 ILE A CA 1
ATOM 1289 C C . ILE A 1 162 ? 1.213 18.444 -16.823 1.00 88.12 162 ILE A C 1
ATOM 1291 O O . ILE A 1 162 ? 1.551 19.444 -17.449 1.00 88.12 162 ILE A O 1
ATOM 1295 N N . GLY A 1 163 ? 2.039 17.839 -15.965 1.00 88.31 163 GLY A N 1
ATOM 1296 C CA . GLY A 1 163 ? 3.381 18.342 -15.662 1.00 88.31 163 GLY A CA 1
ATOM 1297 C C . GLY A 1 163 ? 4.264 18.434 -16.905 1.00 88.31 163 GLY A C 1
ATOM 1298 O O . GLY A 1 163 ? 4.911 19.452 -17.137 1.00 88.31 163 GLY A O 1
ATOM 1299 N N . ARG A 1 164 ? 4.230 17.413 -17.767 1.00 84.75 164 ARG A N 1
ATOM 1300 C CA . ARG A 1 164 ? 4.930 17.445 -19.056 1.00 84.75 164 ARG A CA 1
ATOM 1301 C C . ARG A 1 164 ? 4.378 18.507 -19.988 1.00 84.75 164 ARG A C 1
ATOM 1303 O O . ARG A 1 164 ? 5.173 19.189 -20.624 1.00 84.75 164 ARG A O 1
ATOM 1310 N N . TRP A 1 165 ? 3.057 18.667 -20.043 1.00 87.12 165 TRP A N 1
ATOM 1311 C CA . TRP A 1 165 ? 2.441 19.715 -20.850 1.00 87.12 165 TRP A CA 1
ATOM 1312 C C . TRP A 1 165 ? 2.915 21.111 -20.430 1.00 87.12 165 TRP A C 1
ATOM 1314 O O . TRP A 1 165 ? 3.256 21.929 -21.283 1.00 87.12 165 TRP A O 1
ATOM 1324 N N . VAL A 1 166 ? 2.993 21.360 -19.123 1.00 90.12 166 VAL A N 1
ATOM 1325 C CA . VAL A 1 166 ? 3.458 22.634 -18.563 1.00 90.12 166 VAL A CA 1
ATOM 1326 C C . VAL A 1 166 ? 4.944 22.879 -18.852 1.00 90.12 166 VAL A C 1
ATOM 1328 O O . VAL A 1 166 ? 5.309 23.996 -19.200 1.00 90.12 166 VAL A O 1
ATOM 1331 N N . ILE A 1 167 ? 5.799 21.857 -18.729 1.00 90.00 167 ILE A N 1
ATOM 1332 C CA . ILE A 1 167 ? 7.261 22.011 -18.857 1.00 90.00 167 ILE A CA 1
ATOM 1333 C C . ILE A 1 167 ? 7.724 22.006 -20.322 1.00 90.00 167 ILE A C 1
ATOM 1335 O O . ILE A 1 167 ? 8.579 22.801 -20.702 1.00 90.00 167 ILE A O 1
ATOM 1339 N N . PHE A 1 168 ? 7.187 21.103 -21.143 1.00 88.56 168 PHE A N 1
ATOM 1340 C CA . PHE A 1 168 ? 7.680 20.824 -22.499 1.00 88.56 168 PHE A CA 1
ATOM 1341 C C . PHE A 1 168 ? 6.689 21.213 -23.605 1.00 88.56 168 PHE A C 1
ATOM 1343 O O . PHE A 1 168 ? 6.989 21.051 -24.787 1.00 88.56 168 PHE A O 1
ATOM 1350 N N . GLY A 1 169 ? 5.515 21.735 -23.247 1.00 86.81 169 GLY A N 1
ATOM 1351 C CA . GLY A 1 169 ? 4.453 22.039 -24.198 1.00 86.81 169 GLY A CA 1
ATOM 1352 C C . GLY A 1 169 ? 3.600 20.820 -24.549 1.00 86.81 169 GLY A C 1
ATOM 1353 O O . GLY A 1 169 ? 3.711 19.743 -23.964 1.00 86.81 169 GLY A O 1
ATOM 1354 N N . LYS A 1 170 ? 2.636 21.016 -25.457 1.00 82.19 170 LYS A N 1
ATOM 1355 C CA . LYS A 1 170 ? 1.579 20.029 -25.728 1.00 82.19 170 LYS A CA 1
ATOM 1356 C C . LYS A 1 170 ? 2.190 18.754 -26.331 1.00 82.19 170 LYS A C 1
ATOM 1358 O O . LYS A 1 170 ? 2.873 18.875 -27.350 1.00 82.19 170 LYS A O 1
ATOM 1363 N N . PRO A 1 171 ? 1.949 17.559 -25.752 1.00 76.81 171 PRO A N 1
ATOM 1364 C CA . PRO A 1 171 ? 2.477 16.320 -26.313 1.00 76.81 171 PRO A CA 1
ATOM 1365 C C . PRO A 1 171 ? 1.966 16.138 -27.743 1.00 76.81 171 PRO A C 1
ATOM 1367 O O . PRO A 1 171 ? 0.798 16.416 -28.034 1.00 76.81 171 PRO A O 1
ATOM 1370 N N . LYS A 1 172 ? 2.841 15.679 -28.645 1.00 79.19 172 LYS A N 1
ATOM 1371 C CA . LYS A 1 172 ? 2.512 15.538 -30.074 1.00 79.19 172 LYS A CA 1
ATOM 1372 C C . LYS A 1 172 ? 1.680 14.288 -30.368 1.00 79.19 172 LYS A C 1
ATOM 1374 O O . LYS A 1 172 ? 1.162 14.144 -31.471 1.00 79.19 172 LYS A O 1
ATOM 1379 N N . GLY A 1 173 ? 1.518 13.401 -29.386 1.00 74.12 173 GLY A N 1
ATOM 1380 C CA . GLY A 1 173 ? 0.649 12.234 -29.475 1.00 74.12 173 GLY A CA 1
ATOM 1381 C C . GLY A 1 173 ? 0.658 11.371 -28.213 1.00 74.12 173 GLY A C 1
ATOM 1382 O O . GLY A 1 173 ? 1.398 11.618 -27.263 1.00 74.12 173 GLY A O 1
ATOM 1383 N N . TRP A 1 174 ? -0.156 10.315 -28.234 1.00 67.94 174 TRP A N 1
ATOM 1384 C CA . TRP A 1 174 ? -0.321 9.361 -27.129 1.00 67.94 174 TRP A CA 1
ATOM 1385 C C . TRP A 1 174 ? 0.944 8.547 -26.806 1.00 67.94 174 TRP A C 1
ATOM 1387 O O . TRP A 1 174 ? 1.087 8.059 -25.688 1.00 67.94 174 TRP A O 1
ATOM 1397 N N . GLY A 1 175 ? 1.886 8.438 -27.752 1.00 64.88 175 GLY A N 1
ATOM 1398 C CA . GLY A 1 175 ? 3.169 7.742 -27.566 1.00 64.88 175 GLY A CA 1
ATOM 1399 C C . GLY A 1 175 ? 4.131 8.431 -26.592 1.00 64.88 175 GLY A C 1
ATOM 1400 O O . GLY A 1 175 ? 5.131 7.843 -26.197 1.00 64.88 175 GLY A O 1
ATOM 1401 N N . GLU A 1 176 ? 3.824 9.661 -26.177 1.00 67.19 176 GLU A N 1
ATOM 1402 C CA . GLU A 1 176 ? 4.583 10.377 -25.158 1.00 67.19 176 GLU A CA 1
ATOM 1403 C C . GLU A 1 176 ? 4.074 10.114 -23.735 1.00 67.19 176 GLU A C 1
ATOM 1405 O O . GLU A 1 176 ? 4.633 10.669 -22.797 1.00 67.19 176 GLU A O 1
ATOM 1410 N N . LEU A 1 177 ? 3.044 9.294 -23.514 1.00 69.19 177 LEU A N 1
ATOM 1411 C CA . LEU A 1 177 ? 2.615 8.995 -22.147 1.00 69.19 177 LEU A CA 1
ATOM 1412 C C . LEU A 1 177 ? 3.713 8.236 -21.370 1.00 69.19 177 LEU A C 1
ATOM 1414 O O . LEU A 1 177 ? 4.375 7.361 -21.932 1.00 69.19 177 LEU A O 1
ATOM 1418 N N . PRO A 1 178 ? 3.914 8.524 -20.070 1.00 70.38 178 PRO A N 1
ATOM 1419 C CA . PRO A 1 178 ? 4.896 7.858 -19.206 1.00 70.38 178 PRO A CA 1
ATOM 1420 C C . PRO A 1 178 ? 4.429 6.440 -18.823 1.00 70.38 178 PRO A C 1
ATOM 1422 O O . PRO A 1 178 ? 4.250 6.114 -17.651 1.00 70.38 178 PRO A O 1
ATOM 1425 N N . LEU A 1 179 ? 4.211 5.570 -19.809 1.00 80.81 179 LEU A N 1
ATOM 1426 C CA . LEU A 1 179 ? 3.707 4.210 -19.596 1.00 80.81 179 LEU A CA 1
ATOM 1427 C C . LEU A 1 179 ? 4.763 3.274 -18.983 1.00 80.81 179 LEU A C 1
ATOM 1429 O O . LEU A 1 179 ? 4.549 2.067 -18.936 1.00 80.81 179 LEU A O 1
ATOM 1433 N N . SER A 1 180 ? 5.896 3.798 -18.504 1.00 83.06 180 SER A N 1
ATOM 1434 C CA . SER A 1 180 ? 6.997 3.016 -17.934 1.00 83.06 180 SER A CA 1
ATOM 1435 C C . SER A 1 180 ? 6.543 2.135 -16.773 1.00 83.06 180 SER A C 1
ATOM 1437 O O . SER A 1 180 ? 6.975 0.991 -16.695 1.00 83.06 180 SER A O 1
ATOM 1439 N N . LEU A 1 181 ? 5.625 2.619 -15.929 1.00 84.56 181 LEU A N 1
ATOM 1440 C CA . LEU A 1 181 ? 5.049 1.817 -14.850 1.00 84.56 181 LEU A CA 1
ATOM 1441 C C . LEU A 1 181 ? 4.220 0.642 -15.391 1.00 84.56 181 LEU A C 1
ATOM 1443 O O . LEU A 1 181 ? 4.383 -0.481 -14.928 1.00 84.56 181 LEU A O 1
ATOM 1447 N N . LEU A 1 182 ? 3.377 0.866 -16.404 1.00 88.00 182 LEU A N 1
ATOM 1448 C CA . LEU A 1 182 ? 2.580 -0.203 -17.022 1.00 88.00 182 LEU A CA 1
ATOM 1449 C C . LEU A 1 182 ? 3.465 -1.221 -17.746 1.00 88.00 182 LEU A C 1
ATOM 1451 O O . LEU A 1 182 ? 3.262 -2.423 -17.614 1.00 88.00 182 LEU A O 1
ATOM 1455 N N . VAL A 1 183 ? 4.484 -0.747 -18.465 1.00 89.62 183 VAL A N 1
ATOM 1456 C CA . VAL A 1 183 ? 5.484 -1.606 -19.109 1.00 89.62 183 VAL A CA 1
ATOM 1457 C C . VAL A 1 183 ? 6.243 -2.422 -18.064 1.00 89.62 183 VAL A C 1
ATOM 1459 O O . VAL A 1 183 ? 6.474 -3.609 -18.281 1.00 89.62 183 VAL A O 1
ATOM 1462 N N . TRP A 1 184 ? 6.606 -1.819 -16.929 1.00 92.31 184 TRP A N 1
ATOM 1463 C CA . TRP A 1 184 ? 7.252 -2.527 -15.826 1.00 92.31 184 TRP A CA 1
ATOM 1464 C C . TRP A 1 184 ? 6.335 -3.608 -15.246 1.00 92.31 184 TRP A C 1
ATOM 1466 O O . TRP A 1 184 ? 6.766 -4.750 -15.144 1.00 92.31 184 TRP A O 1
ATOM 1476 N N . ILE A 1 185 ? 5.059 -3.303 -14.978 1.00 92.62 185 ILE A N 1
ATOM 1477 C CA . ILE A 1 185 ? 4.075 -4.286 -14.487 1.00 92.62 185 ILE A CA 1
ATOM 1478 C C . ILE A 1 185 ? 3.962 -5.479 -15.447 1.00 92.62 185 ILE A C 1
ATOM 1480 O O . ILE A 1 185 ? 3.978 -6.626 -15.008 1.00 92.62 185 ILE A O 1
ATOM 1484 N N . VA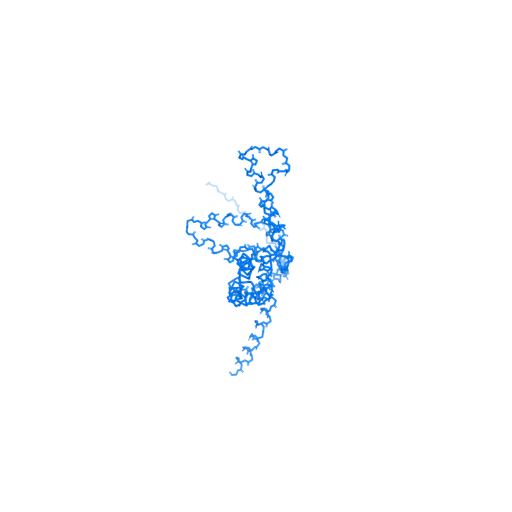L A 1 186 ? 3.896 -5.224 -16.759 1.00 94.25 186 VAL A N 1
ATOM 1485 C CA . VAL A 1 186 ? 3.810 -6.284 -17.780 1.00 94.25 186 VAL A CA 1
ATOM 1486 C C . VAL A 1 186 ? 5.090 -7.125 -17.843 1.00 94.25 186 VAL A C 1
ATOM 1488 O O . VAL A 1 186 ? 5.017 -8.330 -18.070 1.00 94.25 186 VAL A O 1
ATOM 1491 N N . ARG A 1 187 ? 6.263 -6.514 -17.642 1.00 96.38 187 ARG A N 1
ATOM 1492 C CA . ARG A 1 187 ? 7.560 -7.215 -17.648 1.00 96.38 187 ARG A CA 1
ATOM 1493 C C . ARG A 1 187 ? 7.864 -7.956 -16.346 1.00 96.38 187 ARG A C 1
ATOM 1495 O O . ARG A 1 187 ? 8.634 -8.910 -16.373 1.00 96.38 187 ARG A O 1
ATOM 1502 N N . HIS A 1 188 ? 7.264 -7.531 -15.239 1.00 96.69 188 HIS A N 1
ATOM 1503 C CA . HIS A 1 188 ? 7.524 -8.033 -13.890 1.00 96.69 188 HIS A CA 1
ATOM 1504 C C . HIS A 1 188 ? 6.220 -8.450 -13.180 1.00 96.69 188 HIS A C 1
ATOM 1506 O O . HIS A 1 188 ? 5.910 -7.948 -12.094 1.00 96.69 188 HIS A O 1
ATOM 1512 N N . PRO A 1 189 ? 5.415 -9.357 -13.773 1.00 97.00 189 PRO A N 1
ATOM 1513 C CA . PRO A 1 189 ? 4.090 -9.681 -13.250 1.00 97.00 189 PRO A CA 1
ATOM 1514 C C . PRO A 1 189 ? 4.149 -10.382 -11.888 1.00 97.00 189 PRO A C 1
ATOM 1516 O O . PRO A 1 189 ? 3.251 -10.191 -11.071 1.00 97.00 189 PRO A O 1
ATOM 1519 N N . ALA A 1 190 ? 5.204 -11.157 -11.612 1.00 96.81 190 ALA A N 1
ATOM 1520 C CA . ALA A 1 190 ? 5.388 -11.820 -10.322 1.00 96.81 190 ALA A CA 1
ATOM 1521 C C . ALA A 1 190 ? 5.663 -10.803 -9.204 1.00 96.81 190 ALA A C 1
ATOM 1523 O O . ALA A 1 190 ? 5.050 -10.871 -8.142 1.00 96.81 190 ALA A O 1
ATOM 1524 N N . GLN A 1 191 ? 6.524 -9.818 -9.467 1.00 97.81 191 GLN A N 1
ATOM 1525 C CA . GLN A 1 191 ? 6.852 -8.730 -8.548 1.00 97.81 191 GLN A CA 1
ATOM 1526 C C . GLN A 1 191 ? 5.629 -7.844 -8.289 1.00 97.81 191 GLN A C 1
ATOM 1528 O O . GLN A 1 191 ? 5.287 -7.572 -7.138 1.00 97.81 191 GLN A O 1
ATOM 1533 N N . ALA A 1 192 ? 4.929 -7.439 -9.354 1.00 96.75 192 ALA A N 1
ATOM 1534 C CA . ALA A 1 192 ? 3.698 -6.661 -9.246 1.00 96.75 192 ALA A CA 1
ATOM 1535 C C . ALA A 1 192 ? 2.610 -7.434 -8.482 1.00 96.75 192 ALA A C 1
ATOM 1537 O O . ALA A 1 192 ? 1.980 -6.885 -7.580 1.00 96.75 192 ALA A O 1
ATOM 1538 N N . GLY A 1 193 ? 2.426 -8.721 -8.791 1.00 97.38 193 GLY A N 1
ATOM 1539 C CA . GLY A 1 193 ? 1.481 -9.595 -8.101 1.00 97.38 193 GLY A CA 1
ATOM 1540 C C . GLY A 1 193 ? 1.810 -9.772 -6.620 1.00 97.38 193 GLY A C 1
ATOM 1541 O O . GLY A 1 193 ? 0.913 -9.680 -5.787 1.00 97.38 193 GLY A O 1
ATOM 1542 N N . ALA A 1 194 ? 3.087 -9.957 -6.277 1.00 97.50 194 ALA A N 1
ATOM 1543 C CA . ALA A 1 194 ? 3.541 -10.054 -4.893 1.00 97.50 194 ALA A CA 1
ATOM 1544 C C . ALA A 1 194 ? 3.261 -8.764 -4.114 1.00 97.50 194 ALA A C 1
ATOM 1546 O O . ALA A 1 194 ? 2.723 -8.816 -3.009 1.00 97.50 194 ALA A O 1
ATOM 1547 N N . TRP A 1 195 ? 3.555 -7.607 -4.711 1.00 97.50 195 TRP A N 1
ATOM 1548 C CA . TRP A 1 195 ? 3.265 -6.307 -4.115 1.00 97.50 195 TRP A CA 1
ATOM 1549 C C . TRP A 1 195 ? 1.759 -6.103 -3.874 1.00 97.50 195 TRP A C 1
ATOM 1551 O O . TRP A 1 195 ? 1.354 -5.815 -2.749 1.00 97.50 195 TRP A O 1
ATOM 1561 N N . ILE A 1 196 ? 0.913 -6.371 -4.877 1.00 96.81 196 ILE A N 1
ATOM 1562 C CA . ILE A 1 196 ? -0.554 -6.293 -4.738 1.00 96.81 196 ILE A CA 1
ATOM 1563 C C . ILE A 1 196 ? -1.058 -7.268 -3.664 1.00 96.81 196 ILE A C 1
ATOM 1565 O O . ILE A 1 196 ? -1.938 -6.918 -2.877 1.00 96.81 196 ILE A O 1
ATOM 1569 N N . ALA A 1 197 ? -0.502 -8.482 -3.597 1.00 96.75 197 ALA A N 1
ATOM 1570 C CA . ALA A 1 197 ? -0.876 -9.474 -2.591 1.00 96.75 197 ALA A CA 1
ATOM 1571 C C . ALA A 1 197 ? -0.546 -9.003 -1.166 1.00 96.75 197 ALA A C 1
ATOM 1573 O O . ALA A 1 197 ? -1.350 -9.208 -0.256 1.00 96.75 197 ALA A O 1
ATOM 1574 N N . GLY A 1 198 ? 0.597 -8.337 -0.975 1.00 96.88 198 GLY A N 1
ATOM 1575 C CA . GLY A 1 198 ? 0.967 -7.720 0.298 1.00 96.88 198 GLY A CA 1
ATOM 1576 C C . GLY A 1 198 ? -0.025 -6.648 0.751 1.00 96.88 198 GLY A C 1
ATOM 1577 O O . GLY A 1 198 ? -0.435 -6.635 1.913 1.00 96.88 198 GLY A O 1
ATOM 1578 N N . GLU A 1 199 ? -0.458 -5.785 -0.167 1.00 96.06 199 GLU A N 1
ATOM 1579 C CA . GLU A 1 199 ? -1.464 -4.754 0.118 1.00 96.06 199 GLU A CA 1
ATOM 1580 C C . GLU A 1 199 ? -2.841 -5.365 0.422 1.00 96.06 199 GLU A C 1
ATOM 1582 O O . GLU A 1 199 ? -3.432 -5.067 1.461 1.00 96.06 199 GLU A O 1
ATOM 1587 N N . CYS A 1 200 ? -3.295 -6.322 -0.397 1.00 96.56 200 CYS A N 1
ATOM 1588 C CA . CYS A 1 200 ? -4.532 -7.074 -0.155 1.00 96.56 200 CYS A CA 1
ATOM 1589 C C . CYS A 1 200 ? -4.530 -7.758 1.219 1.00 96.56 200 CYS A C 1
ATOM 1591 O O . CYS A 1 200 ? -5.571 -7.856 1.870 1.00 96.56 200 CYS A O 1
ATOM 1593 N N . PHE A 1 201 ? -3.374 -8.257 1.664 1.00 96.31 201 PHE A N 1
ATOM 1594 C CA . PHE A 1 201 ? -3.232 -8.887 2.971 1.00 96.31 201 PHE A CA 1
ATOM 1595 C C . PHE A 1 201 ? -3.380 -7.876 4.116 1.00 96.31 201 PHE A C 1
ATOM 1597 O O . PHE A 1 201 ? -4.101 -8.158 5.076 1.00 96.31 201 PHE A O 1
ATOM 1604 N N . ALA A 1 202 ? -2.780 -6.686 4.002 1.00 95.06 202 ALA A N 1
ATOM 1605 C CA . ALA A 1 202 ? -2.979 -5.601 4.968 1.00 95.06 202 ALA A CA 1
ATOM 1606 C C . ALA A 1 202 ? -4.464 -5.200 5.071 1.00 95.06 202 ALA A C 1
ATOM 1608 O O . ALA A 1 202 ? -5.007 -5.094 6.174 1.00 95.06 202 ALA A O 1
ATOM 1609 N N . ASP A 1 203 ? -5.152 -5.079 3.934 1.00 93.75 203 ASP A N 1
ATOM 1610 C CA . ASP A 1 203 ? -6.581 -4.749 3.887 1.00 93.75 203 ASP A CA 1
ATOM 1611 C C . ASP A 1 203 ? -7.468 -5.870 4.444 1.00 93.75 203 ASP A C 1
ATOM 1613 O O . ASP A 1 203 ? -8.485 -5.619 5.103 1.00 93.75 203 ASP A O 1
ATOM 1617 N N . ALA A 1 204 ? -7.089 -7.128 4.207 1.00 94.69 204 ALA A N 1
ATOM 1618 C CA . ALA A 1 204 ? -7.775 -8.290 4.760 1.00 94.69 204 ALA A CA 1
ATOM 1619 C C . ALA A 1 204 ? -7.694 -8.311 6.285 1.00 94.69 204 ALA A C 1
ATOM 1621 O O . ALA A 1 204 ? -8.713 -8.534 6.941 1.00 94.69 204 ALA A O 1
ATOM 1622 N N . LEU A 1 205 ? -6.519 -8.033 6.853 1.00 94.06 205 LEU A N 1
ATOM 1623 C CA . LEU A 1 205 ? -6.335 -7.923 8.299 1.00 94.06 205 LEU A CA 1
ATOM 1624 C C . LEU A 1 205 ? -7.144 -6.768 8.885 1.00 94.06 205 LEU A C 1
ATOM 1626 O O . LEU A 1 205 ? -7.809 -6.954 9.908 1.00 94.06 205 L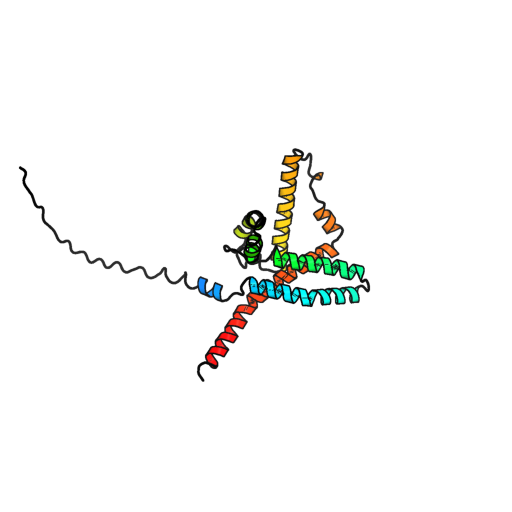EU A O 1
ATOM 1630 N N . HIS A 1 206 ? -7.145 -5.614 8.214 1.00 90.75 206 HIS A N 1
ATOM 1631 C CA . HIS A 1 206 ? -7.953 -4.466 8.607 1.00 90.75 206 HIS A CA 1
ATOM 1632 C C . HIS A 1 206 ? -9.442 -4.847 8.667 1.00 90.75 206 HIS A C 1
ATOM 1634 O O . HIS A 1 206 ? -10.085 -4.733 9.712 1.00 90.75 206 HIS A O 1
ATOM 1640 N N . THR A 1 207 ? -9.968 -5.394 7.569 1.00 90.19 207 THR A N 1
ATOM 1641 C CA . THR A 1 207 ? -11.377 -5.797 7.435 1.00 90.19 207 THR A CA 1
ATOM 1642 C C . THR A 1 207 ? -11.755 -6.900 8.428 1.00 90.19 207 THR A C 1
ATOM 1644 O O . THR A 1 207 ? -12.862 -6.920 8.973 1.00 90.19 207 THR A O 1
ATOM 1647 N N . LEU A 1 208 ? -10.847 -7.845 8.677 1.00 91.19 208 LEU A N 1
ATOM 1648 C CA . LEU A 1 208 ? -11.054 -8.924 9.635 1.00 91.19 208 LEU A CA 1
ATOM 1649 C C . LEU A 1 208 ? -11.138 -8.386 11.065 1.00 91.19 208 LEU A C 1
ATOM 1651 O O . LEU A 1 208 ? -12.034 -8.788 11.810 1.00 91.19 208 LEU A O 1
ATOM 1655 N N . ALA A 1 209 ? -10.249 -7.463 11.440 1.00 89.56 209 ALA A N 1
ATOM 1656 C CA . ALA A 1 209 ? -10.289 -6.807 12.742 1.00 89.56 209 ALA A CA 1
ATOM 1657 C C . ALA A 1 209 ? -11.637 -6.106 12.954 1.00 89.56 209 ALA A C 1
ATOM 1659 O O . ALA A 1 209 ? -12.277 -6.303 13.988 1.00 89.56 209 ALA A O 1
ATOM 1660 N N . ASP A 1 210 ? -12.114 -5.398 11.934 1.00 86.19 210 ASP A N 1
ATOM 1661 C CA . ASP A 1 210 ? -13.406 -4.715 11.932 1.00 86.19 210 ASP A CA 1
ATOM 1662 C C . ASP A 1 210 ? -14.594 -5.654 12.187 1.00 86.19 210 ASP A C 1
ATOM 1664 O O . ASP A 1 210 ? -15.515 -5.334 12.942 1.00 86.19 210 ASP A O 1
ATOM 1668 N N . ARG A 1 211 ? -14.557 -6.859 11.609 1.00 86.44 211 ARG A N 1
ATOM 1669 C CA . ARG A 1 211 ? -15.616 -7.868 11.768 1.00 86.44 211 ARG A CA 1
ATOM 1670 C C . ARG A 1 211 ? -15.551 -8.608 13.104 1.00 86.44 211 ARG A C 1
ATOM 1672 O O . ARG A 1 211 ? -16.591 -8.963 13.656 1.00 86.44 211 ARG A O 1
ATOM 1679 N N . LEU A 1 212 ? -14.352 -8.873 13.624 1.00 85.50 212 LEU A N 1
ATOM 1680 C CA . LEU A 1 212 ? -14.164 -9.670 14.843 1.00 85.50 212 LEU A CA 1
ATOM 1681 C C . LEU A 1 212 ? -14.269 -8.845 16.131 1.00 85.50 212 LEU A C 1
ATOM 1683 O O . LEU A 1 212 ? -14.634 -9.379 17.184 1.00 85.50 212 LEU A O 1
ATOM 1687 N N . TRP A 1 213 ? -13.974 -7.549 16.071 1.00 81.69 213 TRP A N 1
ATOM 1688 C CA . TRP A 1 213 ? -13.927 -6.685 17.248 1.00 81.69 213 TRP A CA 1
ATOM 1689 C C . TRP A 1 213 ? -15.258 -6.558 18.003 1.00 81.69 213 TRP A C 1
ATOM 1691 O O . TRP A 1 213 ? -15.247 -6.738 19.227 1.00 81.69 213 TRP A O 1
ATOM 1701 N N . PRO A 1 214 ? -16.422 -6.373 17.341 1.00 72.69 214 PRO A N 1
ATOM 1702 C CA . PRO A 1 214 ? -17.709 -6.337 18.037 1.00 72.69 214 PRO A CA 1
ATOM 1703 C C . PRO A 1 214 ? -17.987 -7.620 18.837 1.00 72.69 214 PRO A C 1
ATOM 1705 O O . PRO A 1 214 ? -18.517 -7.565 19.948 1.00 72.69 214 PRO A O 1
ATOM 1708 N N . VAL A 1 215 ? -17.564 -8.780 18.320 1.00 64.38 215 VAL A N 1
ATOM 1709 C CA . VAL A 1 215 ? -17.730 -10.083 18.985 1.00 64.38 215 VAL A CA 1
ATOM 1710 C C . VAL A 1 215 ? -16.850 -10.184 20.234 1.00 64.38 215 VAL A C 1
ATOM 1712 O O . VAL A 1 215 ? -17.303 -10.656 21.282 1.00 64.38 215 VAL A O 1
ATOM 1715 N N . ALA A 1 216 ? -15.597 -9.731 20.150 1.00 62.22 216 ALA A N 1
ATOM 1716 C CA . ALA A 1 216 ? -14.655 -9.763 21.267 1.00 62.22 216 ALA A CA 1
ATOM 1717 C C . ALA A 1 216 ? -15.080 -8.825 22.408 1.00 62.22 216 ALA A C 1
ATOM 1719 O O . ALA A 1 216 ? -15.103 -9.232 23.576 1.00 62.22 216 ALA A O 1
ATOM 1720 N N . VAL A 1 217 ? -15.488 -7.595 22.079 1.00 66.12 217 VAL A N 1
ATOM 1721 C CA . VAL A 1 217 ? -15.973 -6.615 23.063 1.00 66.12 217 VAL A CA 1
ATOM 1722 C C . VAL A 1 217 ? -17.240 -7.128 23.751 1.00 66.12 217 VAL A C 1
ATOM 1724 O O . VAL A 1 217 ? -17.332 -7.074 24.979 1.00 66.12 217 VAL A O 1
ATOM 1727 N N . HIS A 1 218 ? -18.176 -7.714 22.995 1.00 60.06 218 HIS A N 1
ATOM 1728 C CA . HIS A 1 218 ? -19.410 -8.264 23.554 1.00 60.06 218 HIS A CA 1
ATOM 1729 C C . HIS A 1 218 ? -19.150 -9.407 24.552 1.00 60.06 218 HIS A C 1
ATOM 1731 O O . HIS A 1 218 ? -19.650 -9.370 25.677 1.00 60.06 218 HIS A O 1
ATOM 1737 N N . LYS A 1 219 ? -18.298 -10.383 24.204 1.00 60.03 219 LYS A N 1
ATOM 1738 C CA . LYS A 1 219 ? -17.928 -11.490 25.112 1.00 60.03 219 LYS A CA 1
ATOM 1739 C C . LYS A 1 219 ? -17.264 -11.000 26.399 1.00 60.03 219 LYS A C 1
ATOM 1741 O O . LYS A 1 219 ?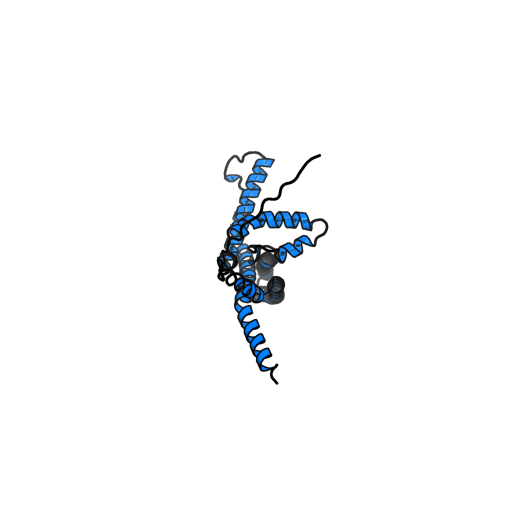 -17.523 -11.535 27.479 1.00 60.03 219 LYS A O 1
ATOM 1746 N N . THR A 1 220 ? -16.413 -9.983 26.290 1.00 62.09 220 THR A N 1
ATOM 1747 C CA . THR A 1 220 ? -15.695 -9.423 27.439 1.00 62.09 220 THR A CA 1
ATOM 1748 C C . THR A 1 220 ? -16.664 -8.692 28.367 1.00 62.09 220 THR A C 1
ATOM 1750 O O . THR A 1 220 ? -16.678 -8.961 29.567 1.00 62.09 220 THR A O 1
ATOM 1753 N N . ALA A 1 221 ? -17.552 -7.857 27.820 1.00 61.31 221 ALA A N 1
ATOM 1754 C CA . ALA A 1 221 ? -18.578 -7.154 28.591 1.00 61.31 221 ALA A CA 1
ATOM 1755 C C . ALA A 1 221 ? -19.536 -8.112 29.326 1.00 61.31 221 ALA A C 1
ATOM 1757 O O . ALA A 1 221 ? -19.858 -7.882 30.493 1.00 61.31 221 ALA A O 1
ATOM 1758 N N . VAL A 1 222 ? -19.940 -9.219 28.687 1.00 61.62 222 VAL A N 1
ATOM 1759 C CA . VAL A 1 222 ? -20.756 -10.267 29.327 1.00 61.62 222 VAL A CA 1
ATOM 1760 C C . VAL A 1 222 ? -19.994 -10.937 30.477 1.00 61.62 222 VAL A C 1
ATOM 1762 O O . VAL A 1 222 ? -20.545 -11.079 31.566 1.00 61.62 222 VAL A O 1
ATOM 1765 N N . ARG A 1 223 ? -18.710 -11.281 30.294 1.00 61.50 223 ARG A N 1
ATOM 1766 C CA . ARG A 1 223 ? -17.879 -11.868 31.365 1.00 61.50 223 ARG A CA 1
ATOM 1767 C C .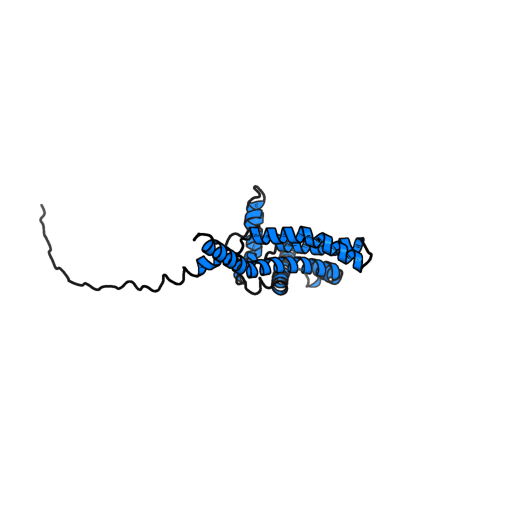 ARG A 1 223 ? -17.735 -10.957 32.585 1.00 61.50 223 ARG A C 1
ATOM 1769 O O . ARG A 1 223 ? -17.821 -11.448 33.707 1.00 61.50 223 ARG A O 1
ATOM 1776 N N . TRP A 1 224 ? -17.528 -9.656 32.386 1.00 59.28 224 TRP A N 1
ATOM 1777 C CA . TRP A 1 224 ? -17.433 -8.698 33.495 1.00 59.28 224 TRP A CA 1
ATOM 1778 C C . TRP A 1 224 ? -18.760 -8.529 34.231 1.00 59.28 224 TRP A C 1
ATOM 1780 O O . TRP A 1 224 ? -18.769 -8.457 35.456 1.00 59.28 224 TRP A O 1
ATOM 1790 N N . ARG A 1 225 ? -19.889 -8.545 33.511 1.00 58.41 225 ARG A N 1
ATOM 1791 C CA . ARG A 1 225 ? -21.216 -8.467 34.133 1.00 58.41 225 ARG A CA 1
ATOM 1792 C C . ARG A 1 225 ? -21.533 -9.700 34.992 1.00 58.41 225 ARG A C 1
ATOM 1794 O O . ARG A 1 225 ? -22.190 -9.550 36.008 1.00 58.41 225 ARG A O 1
ATOM 1801 N N . VAL A 1 226 ? -21.028 -10.882 34.631 1.00 62.03 226 VAL A N 1
ATOM 1802 C CA . VAL A 1 226 ? -21.194 -12.113 35.430 1.00 62.03 226 VAL A CA 1
ATOM 1803 C C . VAL A 1 226 ? -20.264 -12.147 36.653 1.00 62.03 226 VAL A C 1
ATOM 1805 O O . VAL A 1 226 ? -20.635 -12.707 37.676 1.00 62.03 226 VAL A O 1
ATOM 1808 N N . ARG A 1 227 ? -19.069 -11.541 36.581 1.00 61.06 227 ARG A N 1
ATOM 1809 C CA . ARG A 1 227 ? -18.089 -11.536 37.689 1.00 61.06 227 ARG A CA 1
ATOM 1810 C C . ARG A 1 227 ? -18.215 -10.360 38.661 1.00 61.06 227 ARG A C 1
ATOM 1812 O O . ARG A 1 227 ? -17.682 -10.449 39.754 1.00 61.06 227 ARG A O 1
ATOM 1819 N N . GLY A 1 228 ? -18.881 -9.272 38.276 1.00 52.53 228 GLY A N 1
ATOM 1820 C CA . GLY A 1 228 ? -19.092 -8.091 39.129 1.00 52.53 228 GLY A CA 1
ATOM 1821 C C . GLY A 1 228 ? -20.318 -8.163 40.048 1.00 52.53 228 GLY A C 1
ATOM 1822 O O . GLY A 1 228 ? -20.686 -7.147 40.624 1.00 52.53 228 GLY A O 1
ATOM 1823 N N . TRP A 1 229 ? -20.976 -9.323 40.128 1.00 51.16 229 TRP A N 1
ATOM 1824 C CA . TRP A 1 229 ? -22.144 -9.599 40.980 1.00 51.16 229 TRP A CA 1
ATOM 1825 C C . TRP A 1 229 ? -21.856 -10.721 41.997 1.00 51.16 229 TRP A C 1
ATOM 1827 O O . TRP A 1 229 ? -22.777 -11.415 42.426 1.00 51.16 229 TRP A O 1
ATOM 1837 N N . GLY A 1 230 ? -20.580 -10.932 42.329 1.00 43.25 230 GLY A N 1
ATOM 1838 C CA . GLY A 1 230 ? -20.124 -11.865 43.361 1.00 43.25 230 GLY A CA 1
ATOM 1839 C C . GLY A 1 230 ? -19.428 -11.124 44.485 1.00 43.25 230 GLY A C 1
ATOM 1840 O O . GLY A 1 230 ? -18.684 -10.171 44.157 1.00 43.25 230 GLY A O 1
#

Sequence (230 aa):
METCPTLALPLGQGRGRLTPRRTEGKMQHRDRTSEKTMPSGKIHQRINEAALALCTPTAFALTWYATSDVAYALEITGYALAGMLFGTYFADPDLDQDHITRTEARIRRWPIVGLPLYVAFVIFWYPYAKQTRHRGLSHQPVIGTLLRLGYILLFFLVANTIGRWVIFGKPKGWGELPLSLLVWIVRHPAQAGAWIAGECFADALHTLADRLWPVAVHKTAVRWRVRGWG

Radius of gyration: 28.48 Å; chains: 1; bounding box: 74×96×73 Å